Protein AF-A0A959GWF7-F1 (afdb_monomer)

Mean predicted aligned error: 13.21 Å

Nearest PDB structures (foldseek):
  3i9y-assembly1_A  TM=2.028E-01  e=6.752E-01  Vibrio parahaemolyticus
  1i4d-assembly1_A  TM=3.245E-01  e=3.703E+00  Homo sapiens
  7sqc-assembly1_1H  TM=2.967E-01  e=8.272E+00  Chlamydomonas reinhardtii
  9c3i-assembly1_S  TM=2.804E-01  e=9.532E+00  Homo sapiens

pLDDT: mean 83.46, std 11.11, range [48.5, 96.5]

Foldseek 3Di:
DVVLVVVQVVVCVVVVDHDDPLRSLVVVLVVLVPDDDDDPVCVVPVVVVSVVVSVVSVVVSVVVVVVVVCCPPPCNPPDPDQDPVNLVVVLVVLVVVLVVLLVVLLVLLVVLLVVLVVVLVVLVVVCVVVVCVPPPVLLVVLSVLLNVLSVVLNVLSVVLNDDDQQPPDPDPDPLVRLLLQVVRPNRVVPDDPVSSVVSVVVLVVDPVSVSSNSVVNSVVSVVNSVSSVVSNVVSVVSNVVSVVVSVVSNVVSVVD

Sequence (256 aa):
DDRAALLQLEQELALGQRYARPEWGRLLLEELLRVKLYTHYAQAQLQPLLAQAIHQTRRALEKRLEKEDDRTGPYAQLEEKVPMRGVHTFFRTNYRNHINLSSIADNKANIMISVNAILISVLITLMSYRNIGENTPEILLPVVIFLVTGLASLIFAVLSARPKVTMLNAKGTPVVEARKNIVFFGNFVNLPLDEYEEAMDELFSDSQLLYGNMVRDLYYLGKVLEKKYRNLSVSYNIFMVGFIATVSTFLVTLFT

Structure (mmCIF, N/CA/C/O backbone):
data_AF-A0A959GWF7-F1
#
_entry.id   AF-A0A959GWF7-F1
#
loop_
_atom_site.group_PDB
_atom_site.id
_atom_site.type_symbol
_atom_site.label_atom_id
_atom_site.label_alt_id
_atom_site.label_comp_id
_atom_site.label_asym_id
_atom_site.label_entity_id
_atom_site.label_seq_id
_atom_site.pdbx_PDB_ins_code
_atom_site.Cartn_x
_atom_site.Cartn_y
_atom_site.Cartn_z
_atom_site.occupancy
_atom_site.B_iso_or_equiv
_atom_site.auth_seq_id
_atom_site.auth_comp_id
_atom_site.auth_asym_id
_atom_site.auth_atom_id
_atom_site.pdbx_PDB_model_num
ATOM 1 N N . ASP A 1 1 ? -29.610 -20.899 44.632 1.00 52.84 1 ASP A N 1
ATOM 2 C CA . ASP A 1 1 ? -28.147 -20.889 44.442 1.00 52.84 1 ASP A CA 1
ATOM 3 C C . ASP A 1 1 ? -27.373 -21.365 45.662 1.00 52.84 1 ASP A C 1
ATOM 5 O O . ASP A 1 1 ? -26.577 -22.284 45.509 1.00 52.84 1 ASP A O 1
ATOM 9 N N . ASP A 1 2 ? -27.675 -20.886 46.871 1.00 59.88 2 ASP A N 1
ATOM 10 C CA . ASP A 1 2 ? -26.905 -21.255 48.076 1.00 59.88 2 ASP A CA 1
ATOM 11 C C . ASP A 1 2 ? -26.891 -22.756 48.409 1.00 59.88 2 ASP A C 1
ATOM 13 O O . ASP A 1 2 ? -25.859 -23.296 48.791 1.00 59.88 2 ASP A O 1
ATOM 17 N N . ARG A 1 3 ? -28.000 -23.479 48.198 1.00 70.25 3 ARG A N 1
ATOM 18 C CA . ARG A 1 3 ? -28.077 -24.918 48.530 1.00 70.25 3 ARG A CA 1
ATOM 19 C C . ARG A 1 3 ? -27.150 -25.801 47.688 1.00 70.25 3 ARG A C 1
ATOM 21 O O . ARG A 1 3 ? -26.630 -26.781 48.202 1.00 70.25 3 ARG A O 1
ATOM 28 N N . ALA A 1 4 ? -26.921 -25.454 46.422 1.00 69.44 4 ALA A N 1
ATOM 29 C CA . ALA A 1 4 ? -26.021 -26.215 45.552 1.00 69.44 4 ALA A CA 1
ATOM 30 C C . ALA A 1 4 ? -24.544 -25.964 45.897 1.00 69.44 4 ALA A C 1
ATOM 32 O O . ALA A 1 4 ? -23.723 -26.869 45.777 1.00 69.44 4 ALA A O 1
ATOM 33 N N . ALA A 1 5 ? -24.217 -24.749 46.353 1.00 74.12 5 ALA A N 1
ATOM 34 C CA . ALA A 1 5 ? -22.885 -24.408 46.846 1.00 74.12 5 ALA A CA 1
ATOM 35 C C . ALA A 1 5 ? -22.591 -25.072 48.202 1.00 74.12 5 ALA A C 1
ATOM 37 O O . ALA A 1 5 ? -21.478 -25.531 48.434 1.00 74.12 5 ALA A O 1
ATOM 38 N N . LEU A 1 6 ? -23.600 -25.176 49.073 1.00 81.88 6 LEU A N 1
ATOM 39 C CA . LEU A 1 6 ? -23.493 -25.912 50.334 1.00 81.88 6 LEU A CA 1
ATOM 40 C C . LEU A 1 6 ? -23.294 -27.417 50.103 1.00 81.88 6 LEU A C 1
ATOM 42 O O . LEU A 1 6 ? -22.433 -28.005 50.746 1.00 81.88 6 LEU A O 1
ATOM 46 N N . LEU A 1 7 ? -24.017 -28.015 49.147 1.00 80.38 7 LEU A N 1
ATOM 47 C CA . LEU A 1 7 ? -23.841 -29.427 48.778 1.00 80.38 7 LEU A CA 1
ATOM 48 C C . LEU A 1 7 ? -22.429 -29.708 48.237 1.00 80.38 7 LEU A C 1
ATOM 50 O O . LEU A 1 7 ? -21.850 -30.752 48.524 1.00 80.38 7 LEU A O 1
ATOM 54 N N . GLN A 1 8 ? -21.864 -28.761 47.481 1.00 80.94 8 GLN A N 1
ATOM 55 C CA . GLN A 1 8 ? -20.475 -28.836 47.029 1.00 80.94 8 GLN A CA 1
ATOM 56 C C . GLN A 1 8 ? -19.513 -28.848 48.216 1.00 80.94 8 GLN A C 1
ATOM 58 O O . GLN A 1 8 ? -18.671 -29.733 48.312 1.00 80.94 8 GLN A O 1
ATOM 63 N N . LEU A 1 9 ? -19.668 -27.894 49.136 1.00 81.88 9 LEU A N 1
ATOM 64 C CA . LEU A 1 9 ? -18.819 -27.784 50.319 1.00 81.88 9 LEU A CA 1
ATOM 65 C C . LEU A 1 9 ? -18.881 -29.056 51.180 1.00 81.88 9 LEU A C 1
ATOM 67 O O . LEU A 1 9 ? -17.856 -29.534 51.653 1.00 81.88 9 LEU A O 1
ATOM 71 N N . GLU A 1 10 ? -20.078 -29.612 51.363 1.00 83.81 10 GLU A N 1
ATOM 72 C CA . GLU A 1 10 ? -20.295 -30.847 52.116 1.00 83.81 10 GLU A CA 1
ATOM 73 C C . GLU A 1 10 ? -19.572 -32.039 51.477 1.00 83.81 10 GLU A C 1
ATOM 75 O O . GLU A 1 10 ? -18.852 -32.758 52.171 1.00 83.81 10 GLU A O 1
ATOM 80 N N . GLN A 1 11 ? -19.694 -32.227 50.157 1.00 81.50 11 GLN A N 1
ATOM 81 C CA . GLN A 1 11 ? -18.988 -33.308 49.463 1.00 81.50 11 GLN A CA 1
ATOM 82 C C . GLN A 1 11 ? -17.468 -33.109 49.443 1.00 81.50 11 GLN A C 1
ATOM 84 O O . GLN A 1 11 ? -16.733 -34.079 49.626 1.00 81.50 11 GLN A O 1
ATOM 89 N N . GLU A 1 12 ? -16.986 -31.875 49.278 1.00 85.00 12 GLU A N 1
ATOM 90 C CA . GLU A 1 12 ? -15.552 -31.562 49.343 1.00 85.00 12 GLU A CA 1
ATOM 91 C C . GLU A 1 12 ? -14.968 -31.870 50.732 1.00 85.00 12 GLU A C 1
ATOM 93 O O . GLU A 1 12 ? -13.864 -32.408 50.838 1.00 85.00 12 GLU A O 1
ATOM 98 N N . LEU A 1 13 ? -15.723 -31.589 51.802 1.00 84.19 13 LEU A N 1
ATOM 99 C CA . LEU A 1 13 ? -15.348 -31.926 53.178 1.00 84.19 13 LEU A CA 1
ATOM 100 C C . LEU A 1 13 ? -15.397 -33.438 53.445 1.00 84.19 13 LEU A C 1
ATOM 102 O O . LEU A 1 13 ? -14.525 -33.956 54.138 1.00 84.19 13 LEU A O 1
ATOM 106 N N . ALA A 1 14 ? -16.390 -34.144 52.897 1.00 83.38 14 ALA A N 1
ATOM 107 C CA . ALA A 1 14 ? -16.573 -35.579 53.111 1.00 83.38 14 ALA A CA 1
ATOM 108 C C . ALA A 1 14 ? -15.549 -36.443 52.355 1.00 83.38 14 ALA A C 1
ATOM 110 O O . ALA A 1 14 ? -15.086 -37.453 52.882 1.00 83.38 14 ALA A O 1
ATOM 111 N N . LEU A 1 15 ? -15.197 -36.061 51.123 1.00 81.38 15 LEU A N 1
ATOM 112 C CA . LEU A 1 15 ? -14.315 -36.833 50.238 1.00 81.38 15 LEU A CA 1
ATOM 113 C C . LEU A 1 15 ? -12.863 -36.334 50.245 1.00 81.38 15 LEU A C 1
ATOM 115 O O . LEU A 1 15 ? -11.988 -36.996 49.688 1.00 81.38 15 LEU A O 1
ATOM 119 N N . GLY A 1 16 ? -12.590 -35.173 50.850 1.00 77.50 16 GLY A N 1
ATOM 120 C CA . GLY A 1 16 ? -11.253 -34.574 50.905 1.00 77.50 16 GLY A CA 1
ATOM 121 C C . GLY A 1 16 ? -10.696 -34.152 49.539 1.00 77.50 16 GLY A C 1
ATOM 122 O O . GLY A 1 16 ? -9.496 -33.909 49.415 1.00 77.50 16 GLY A O 1
ATOM 123 N N . GLN A 1 17 ? -11.540 -34.075 48.507 1.00 78.44 17 GLN A N 1
ATOM 124 C CA . GLN A 1 17 ? -11.177 -33.689 47.144 1.00 78.44 17 GLN A CA 1
ATOM 125 C C . GLN A 1 17 ? -11.856 -32.370 46.779 1.00 78.44 17 GLN A C 1
ATOM 127 O O . GLN A 1 17 ? -13.013 -32.152 47.123 1.00 78.44 17 GLN A O 1
ATOM 132 N N . ARG A 1 18 ? -11.141 -31.488 46.070 1.00 75.56 18 ARG A N 1
ATOM 133 C CA . ARG A 1 18 ? -11.710 -30.252 45.515 1.00 75.56 18 ARG A CA 1
ATOM 134 C C . ARG A 1 18 ? -12.078 -30.470 44.057 1.00 75.56 18 ARG A C 1
ATOM 136 O O . ARG A 1 18 ? -11.226 -30.898 43.283 1.00 75.56 18 ARG A O 1
ATOM 143 N N . TYR A 1 19 ? -13.303 -30.116 43.686 1.00 75.75 19 TYR A N 1
ATOM 144 C CA . TYR A 1 19 ? -13.767 -30.204 42.303 1.00 75.75 19 TYR A CA 1
ATOM 145 C C . TYR A 1 19 ? -13.626 -28.854 41.605 1.00 75.75 19 TYR A C 1
ATOM 147 O O . TYR A 1 19 ? -13.986 -27.809 42.159 1.00 75.75 19 TYR A O 1
ATOM 155 N N . ALA A 1 20 ? -13.148 -28.849 40.358 1.00 76.31 20 ALA A N 1
ATOM 156 C CA . ALA A 1 20 ? -13.254 -27.645 39.549 1.00 76.31 20 ALA A CA 1
ATOM 157 C C . AL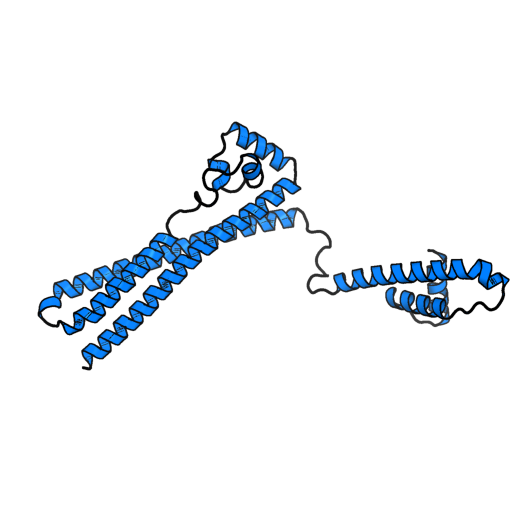A A 1 20 ? -14.741 -27.333 39.294 1.00 76.31 20 ALA A C 1
ATOM 159 O O . ALA A 1 20 ? -15.578 -28.226 39.148 1.00 76.31 20 ALA A O 1
ATOM 160 N N . ARG A 1 21 ? -15.104 -26.048 39.205 1.00 72.75 21 ARG A N 1
ATOM 161 C CA . ARG A 1 21 ? -16.504 -25.630 38.985 1.00 72.75 21 ARG A CA 1
ATOM 162 C C . ARG A 1 21 ? -17.220 -26.304 37.791 1.00 72.75 21 ARG A C 1
ATOM 164 O O . ARG A 1 21 ? -18.416 -26.570 37.940 1.00 72.75 21 ARG A O 1
ATOM 171 N N . PRO A 1 22 ? -16.588 -26.554 36.624 1.00 77.62 22 PRO A N 1
ATOM 172 C CA . PRO A 1 22 ? -17.242 -27.275 35.526 1.00 77.62 22 PRO A CA 1
ATOM 173 C C . PRO A 1 22 ? -17.371 -28.783 35.796 1.00 77.62 22 PRO A C 1
ATOM 175 O O . PRO A 1 22 ? -18.383 -29.380 35.431 1.00 77.62 22 PRO A O 1
ATOM 178 N N . GLU A 1 23 ? -16.402 -29.389 36.482 1.00 83.06 23 GLU A N 1
ATOM 179 C CA . GLU A 1 23 ? -16.427 -30.806 36.873 1.00 83.06 23 GLU A CA 1
ATOM 180 C C . GLU A 1 23 ? -17.554 -31.083 37.870 1.00 83.06 23 GLU A C 1
ATOM 182 O O . GLU A 1 23 ? -18.343 -32.005 37.671 1.00 83.06 23 GLU A O 1
ATOM 187 N N . TRP A 1 24 ? -17.710 -30.210 38.871 1.00 83.62 24 TRP A N 1
ATOM 188 C CA . TRP A 1 24 ? -18.823 -30.260 39.817 1.00 83.62 24 TRP A CA 1
ATOM 189 C C . TRP A 1 24 ? -20.185 -30.180 39.118 1.00 83.62 24 TRP A C 1
ATOM 191 O O . TRP A 1 24 ? -21.106 -30.932 39.428 1.00 83.62 24 TRP A O 1
ATOM 201 N N . GLY A 1 25 ? -20.311 -29.288 38.128 1.00 83.06 25 GLY A N 1
ATOM 202 C CA . GLY A 1 25 ? -21.536 -29.149 37.341 1.00 83.06 25 GLY A CA 1
ATOM 203 C C . GLY A 1 25 ? -21.891 -30.410 36.547 1.00 83.06 25 GLY A C 1
ATOM 204 O O . GLY A 1 25 ? -23.072 -30.740 36.439 1.00 83.06 25 GLY A O 1
ATOM 205 N N . ARG A 1 26 ? -20.888 -31.129 36.020 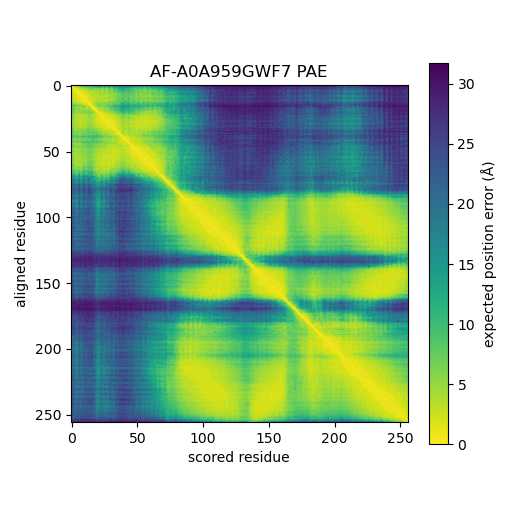1.00 85.62 26 ARG A N 1
ATOM 206 C CA . ARG A 1 26 ? -21.081 -32.418 35.333 1.00 85.62 26 ARG A CA 1
ATOM 207 C C . ARG A 1 26 ? -21.535 -33.504 36.303 1.00 85.62 26 ARG A C 1
ATOM 209 O O . ARG A 1 26 ? -22.514 -34.184 36.014 1.00 85.62 26 ARG A O 1
ATOM 216 N N . LEU A 1 27 ? -20.871 -33.612 37.452 1.00 86.25 27 LEU A N 1
ATOM 217 C CA . LEU A 1 27 ? -21.183 -34.607 38.478 1.00 86.25 27 LEU A CA 1
ATOM 218 C C . LEU A 1 27 ? -22.591 -34.399 39.050 1.00 86.25 27 LEU A C 1
ATOM 220 O O . LEU A 1 27 ? -23.378 -35.337 39.122 1.00 86.25 27 LEU A O 1
ATOM 224 N N . LEU A 1 28 ? -22.957 -33.152 39.356 1.00 86.38 28 LEU A N 1
ATOM 225 C CA . LEU A 1 28 ? -24.302 -32.810 39.820 1.00 86.38 28 LEU A CA 1
ATOM 226 C C . LEU A 1 28 ? -25.375 -33.160 38.780 1.00 86.38 28 LEU A C 1
ATOM 228 O O . LEU A 1 28 ? -26.435 -33.673 39.132 1.00 86.38 28 LEU A O 1
ATOM 232 N N . LEU A 1 29 ? -25.121 -32.874 37.500 1.00 87.62 29 LEU A N 1
ATOM 233 C CA . LEU A 1 29 ? -26.052 -33.220 36.428 1.00 87.62 29 LEU A CA 1
ATOM 234 C C . LEU A 1 29 ? -26.216 -34.740 36.302 1.00 87.62 29 LEU A C 1
ATOM 236 O O . LEU A 1 29 ? -27.337 -35.213 36.137 1.00 87.62 29 LEU A O 1
ATOM 240 N N . GLU A 1 30 ? -25.122 -35.494 36.401 1.00 89.25 30 GLU A N 1
ATOM 241 C CA . GLU A 1 30 ? -25.148 -36.955 36.366 1.00 89.25 30 GLU A CA 1
ATOM 242 C C . GLU A 1 30 ? -25.953 -37.537 37.536 1.00 89.25 30 GLU A C 1
ATOM 244 O O . GLU A 1 30 ? -26.816 -38.390 37.325 1.00 89.25 30 GLU A O 1
ATOM 249 N N . GLU A 1 31 ? -25.747 -37.026 38.749 1.00 88.00 31 GLU A N 1
ATOM 250 C CA . GLU A 1 31 ? -26.509 -37.432 39.932 1.00 88.00 31 GLU A CA 1
ATOM 251 C C . GLU A 1 31 ? -28.006 -37.128 39.782 1.00 88.00 31 GLU A C 1
ATOM 253 O O . GLU A 1 31 ? -28.843 -37.998 40.026 1.00 88.00 31 GLU A O 1
ATOM 258 N N . LEU A 1 32 ? -28.372 -35.942 39.279 1.00 87.25 32 LEU A N 1
ATOM 259 C CA . LEU A 1 32 ? -29.774 -35.595 39.016 1.00 87.25 32 LEU A CA 1
ATOM 260 C C . LEU A 1 32 ? -30.422 -36.510 37.963 1.00 87.25 32 LEU A C 1
ATOM 262 O O . LEU A 1 32 ? -31.601 -36.839 38.086 1.00 87.25 32 LEU A O 1
ATOM 266 N N . LEU A 1 33 ? -29.668 -36.941 36.947 1.00 87.25 33 LEU A N 1
ATOM 267 C CA . LEU A 1 33 ? -30.149 -37.866 35.913 1.00 87.25 33 LEU A CA 1
ATOM 268 C C . LEU A 1 33 ? -30.335 -39.301 36.433 1.00 87.25 33 LEU A C 1
ATOM 270 O O . LEU A 1 33 ? -31.125 -40.057 35.865 1.00 87.25 33 LEU A O 1
ATOM 274 N N . ARG A 1 34 ? -29.636 -39.688 37.507 1.00 88.62 34 ARG A N 1
ATOM 275 C CA . ARG A 1 34 ? -29.742 -41.022 38.125 1.00 88.62 34 ARG A CA 1
ATOM 276 C C . ARG A 1 34 ? -30.966 -41.178 39.033 1.00 88.62 34 ARG A C 1
ATOM 278 O O . ARG A 1 34 ? -31.374 -42.311 39.298 1.00 88.62 34 ARG A O 1
ATOM 285 N N . VAL A 1 35 ? -31.572 -40.082 39.500 1.00 87.44 35 VAL A N 1
ATOM 286 C CA . VAL A 1 35 ? -32.720 -40.120 40.421 1.00 87.44 35 VAL A CA 1
ATOM 287 C C . VAL A 1 35 ? -33.948 -40.743 39.746 1.00 87.44 35 VAL A C 1
ATOM 289 O O . VAL A 1 35 ? -34.501 -40.201 38.792 1.00 87.44 35 VAL A O 1
ATOM 292 N N . LYS A 1 36 ? -34.426 -41.871 40.288 1.00 84.69 36 LYS A N 1
ATOM 293 C CA . LYS A 1 36 ? -35.672 -42.536 39.869 1.00 84.69 36 LYS A CA 1
ATOM 294 C C . LYS A 1 36 ? -36.749 -42.374 40.940 1.00 84.69 36 LYS A C 1
ATOM 296 O O . LYS A 1 36 ? -36.543 -42.747 42.093 1.00 84.69 36 LYS A O 1
ATOM 301 N N . LEU A 1 37 ? -37.908 -41.840 40.555 1.00 86.06 37 LEU A N 1
ATOM 302 C CA . LEU A 1 37 ? -39.058 -41.642 41.442 1.00 86.06 37 LEU A CA 1
ATOM 303 C C . LEU A 1 37 ? -40.072 -42.778 41.242 1.00 86.06 37 LEU A C 1
ATOM 305 O O . LEU A 1 37 ? -40.623 -42.941 40.153 1.00 86.06 37 LEU A O 1
ATOM 309 N N . TYR A 1 38 ? -40.320 -43.564 42.291 1.00 83.38 38 TYR A N 1
ATOM 310 C CA . TYR A 1 38 ? -41.129 -44.789 42.201 1.00 83.38 38 TYR A CA 1
ATOM 311 C C . TYR A 1 38 ? -42.571 -44.638 42.703 1.00 83.38 38 TYR A C 1
ATOM 313 O O . TYR A 1 38 ? -43.434 -45.423 42.322 1.00 83.38 38 TYR A O 1
ATOM 321 N N . THR A 1 39 ? -42.860 -43.652 43.555 1.00 91.00 39 THR A N 1
ATOM 322 C CA . THR A 1 39 ? -44.200 -43.467 44.133 1.00 91.00 39 THR A CA 1
ATOM 323 C C . THR A 1 39 ? -45.055 -42.529 43.284 1.00 91.00 39 THR A C 1
ATOM 325 O O . THR A 1 39 ? -44.560 -41.533 42.758 1.00 91.00 39 THR A O 1
ATOM 328 N N . HIS A 1 40 ? -46.365 -42.796 43.206 1.00 82.88 40 HIS A N 1
ATOM 329 C CA . HIS A 1 40 ? -47.302 -41.978 42.422 1.00 82.88 40 HIS A CA 1
ATOM 330 C C . HIS A 1 40 ? -47.325 -40.508 42.886 1.00 82.88 40 HIS A C 1
ATOM 332 O O . HIS A 1 40 ? -47.402 -39.592 42.069 1.00 82.88 40 HIS A O 1
ATOM 338 N N . TYR A 1 41 ? -47.210 -40.263 44.196 1.00 87.62 41 TYR A N 1
ATOM 339 C CA . TYR A 1 41 ? -47.098 -38.907 44.743 1.00 87.62 41 TYR A CA 1
ATOM 340 C C . TYR A 1 41 ? -45.822 -38.198 44.260 1.00 87.62 41 TYR A C 1
ATOM 342 O O . TYR A 1 41 ? -45.877 -37.049 43.821 1.00 87.62 41 TYR A O 1
ATOM 350 N N . ALA A 1 42 ? -44.676 -38.890 44.280 1.00 82.88 42 ALA A N 1
ATOM 351 C CA . ALA A 1 42 ? -43.411 -38.315 43.832 1.00 82.88 42 ALA A CA 1
ATOM 352 C C . ALA A 1 42 ? -43.388 -38.064 42.319 1.00 82.88 42 ALA A C 1
ATOM 354 O O . ALA A 1 42 ? -42.885 -37.034 41.878 1.00 82.88 42 ALA A O 1
ATOM 355 N N . GLN A 1 43 ? -43.986 -38.952 41.528 1.00 85.31 43 GLN A N 1
ATOM 356 C CA . GLN A 1 43 ? -44.110 -38.764 40.082 1.00 85.31 43 GLN A CA 1
ATOM 357 C C . GLN A 1 43 ? -44.992 -37.557 39.732 1.00 85.31 43 GLN A C 1
ATOM 359 O O . GLN A 1 43 ? -44.653 -36.782 38.845 1.00 85.31 43 GLN A O 1
ATOM 364 N N . ALA A 1 44 ? -46.087 -37.335 40.466 1.00 85.06 44 ALA A N 1
ATOM 365 C CA . ALA A 1 44 ? -46.982 -36.209 40.204 1.00 85.06 44 ALA A CA 1
ATOM 366 C C . ALA A 1 44 ? -46.392 -34.846 40.624 1.00 85.06 44 ALA A C 1
ATOM 368 O O . ALA A 1 44 ? -46.579 -33.856 39.921 1.00 85.06 44 ALA A O 1
ATOM 369 N N . GLN A 1 45 ? -45.693 -34.781 41.764 1.00 87.06 45 GLN A N 1
ATOM 370 C CA . GLN A 1 45 ? -45.264 -33.510 42.375 1.00 87.06 45 GLN A CA 1
ATOM 371 C C . GLN A 1 45 ? -43.764 -33.211 42.212 1.00 87.06 45 GLN A C 1
ATOM 373 O O . GLN A 1 45 ? -43.386 -32.073 41.944 1.00 87.06 45 GLN A O 1
ATOM 378 N N . LEU A 1 46 ? -42.888 -34.212 42.362 1.00 85.19 46 LEU A N 1
ATOM 379 C CA . LEU A 1 46 ? -41.428 -34.024 42.374 1.00 85.19 46 LEU A CA 1
ATOM 380 C C . LEU A 1 46 ? -40.784 -34.175 40.990 1.00 85.19 46 LEU A C 1
ATOM 382 O O . LEU A 1 46 ? -39.759 -33.553 40.722 1.00 85.19 46 LEU A O 1
ATOM 386 N N . GLN A 1 47 ? -41.388 -34.946 40.087 1.00 85.88 47 GLN A N 1
ATOM 387 C CA . GLN A 1 47 ? -40.891 -35.125 38.722 1.00 85.88 47 GLN A CA 1
ATOM 388 C C . GLN A 1 47 ? -40.803 -33.827 37.892 1.00 85.88 47 GLN A C 1
ATOM 390 O O . GLN A 1 47 ? -39.765 -33.624 37.255 1.00 85.88 47 GLN A O 1
ATOM 395 N N . PRO A 1 48 ? -41.796 -32.909 37.905 1.00 88.12 48 PRO A N 1
ATOM 396 C CA . PRO A 1 48 ? -41.659 -31.635 37.195 1.00 88.12 48 PRO A CA 1
ATOM 397 C C . PRO A 1 48 ? -40.562 -30.743 37.796 1.00 88.12 48 PRO A C 1
ATOM 399 O O . PRO A 1 48 ? -39.843 -30.073 37.055 1.00 88.12 48 PRO A O 1
ATOM 402 N N . LEU A 1 49 ? -40.381 -30.773 39.121 1.00 87.19 49 LEU A N 1
ATOM 403 C CA . LEU A 1 49 ? -39.321 -30.025 39.806 1.00 87.19 49 LEU A CA 1
ATOM 404 C C . LEU A 1 49 ? -37.928 -30.567 39.456 1.00 87.19 49 LEU A C 1
ATOM 406 O O . LEU A 1 49 ? -37.017 -29.788 39.175 1.00 87.19 49 LEU A O 1
ATOM 410 N N . LEU A 1 50 ? -37.772 -31.895 39.400 1.00 87.31 50 LEU A N 1
ATOM 411 C CA . LEU A 1 50 ? -36.533 -32.548 38.974 1.00 87.31 50 LEU A CA 1
ATOM 412 C C . LEU A 1 50 ? -36.187 -32.195 37.520 1.00 87.31 50 LEU A C 1
ATOM 414 O O . LEU A 1 50 ? -35.048 -31.836 37.229 1.00 87.31 50 LEU A O 1
ATOM 418 N N . ALA A 1 51 ? -37.170 -32.226 36.616 1.00 86.38 51 ALA A N 1
ATOM 419 C CA . ALA A 1 51 ? -36.969 -31.857 35.216 1.00 86.38 51 ALA A CA 1
ATOM 420 C C . ALA A 1 51 ? -36.519 -30.392 35.055 1.00 86.38 51 ALA A C 1
ATOM 422 O O . ALA A 1 51 ? -35.599 -30.104 34.284 1.00 86.38 51 ALA A O 1
ATOM 423 N N . GLN A 1 52 ? -37.114 -29.466 35.816 1.00 88.56 52 GLN A N 1
ATOM 424 C CA . GLN A 1 52 ? -36.692 -28.063 35.833 1.00 88.56 52 GLN A CA 1
ATOM 425 C C . GLN A 1 52 ? -35.264 -27.899 36.362 1.00 88.56 52 GLN A C 1
ATOM 427 O O . GLN A 1 52 ? -34.475 -27.169 35.759 1.00 88.56 52 GLN A O 1
ATOM 432 N N . ALA A 1 53 ? -34.911 -28.605 37.439 1.00 85.94 53 ALA A N 1
ATOM 433 C CA . ALA A 1 53 ? -33.565 -28.578 38.002 1.00 85.94 53 ALA A CA 1
ATOM 434 C C . ALA A 1 53 ? -32.519 -29.112 37.008 1.00 85.94 53 ALA A C 1
ATOM 436 O O . ALA A 1 53 ? -31.496 -28.465 36.794 1.00 85.94 53 ALA A O 1
ATOM 437 N N . ILE A 1 54 ? -32.794 -30.235 36.332 1.00 88.25 54 ILE A N 1
ATOM 438 C CA . ILE A 1 54 ? -31.920 -30.797 35.286 1.00 88.25 54 ILE A CA 1
ATOM 439 C C . ILE A 1 54 ? -31.710 -29.782 34.158 1.00 88.25 54 ILE A C 1
ATOM 441 O O . ILE A 1 54 ? -30.574 -29.522 33.757 1.00 88.25 54 ILE A O 1
ATOM 445 N N . HIS A 1 55 ? -32.789 -29.169 33.667 1.00 89.06 55 HIS A N 1
ATOM 446 C CA . HIS A 1 55 ? -32.715 -28.184 32.591 1.00 89.06 55 HIS A CA 1
ATOM 447 C C . HIS A 1 55 ? -31.896 -26.944 32.990 1.00 89.06 55 HIS A C 1
ATOM 449 O O . HIS A 1 55 ? -31.060 -26.470 32.218 1.00 89.06 55 HIS A O 1
ATOM 455 N N . GLN A 1 56 ? -32.098 -26.423 34.204 1.00 87.69 56 GLN A N 1
ATOM 456 C CA . GLN A 1 56 ? -31.344 -25.277 34.719 1.00 87.69 56 GLN A CA 1
ATOM 457 C C . GLN A 1 56 ? -29.854 -25.600 34.892 1.00 87.69 56 GLN A C 1
ATOM 459 O O . GLN A 1 56 ? -29.013 -24.828 34.428 1.00 87.69 56 GLN A O 1
ATOM 464 N N . THR A 1 57 ? -29.525 -26.750 35.488 1.00 85.69 57 THR A N 1
ATOM 465 C CA . THR A 1 57 ? -28.139 -27.196 35.700 1.00 85.69 57 THR A CA 1
ATOM 466 C C . THR A 1 57 ? -27.415 -27.410 34.375 1.00 85.69 57 THR A C 1
ATOM 468 O O . THR A 1 57 ? -26.301 -26.915 34.201 1.00 85.69 57 THR A O 1
ATOM 471 N N . ARG A 1 58 ? -28.066 -28.058 33.398 1.00 88.31 58 ARG A N 1
ATOM 472 C CA . ARG A 1 58 ? -27.512 -28.255 32.052 1.00 88.31 58 ARG A CA 1
ATOM 473 C C . ARG A 1 58 ? -27.226 -26.927 31.352 1.00 88.31 58 ARG A C 1
ATOM 475 O O . ARG A 1 58 ? -26.111 -26.713 30.888 1.00 88.31 58 ARG A O 1
ATOM 482 N N . ARG A 1 59 ? -28.195 -26.007 31.333 1.00 88.19 59 ARG A N 1
ATOM 483 C CA . ARG A 1 59 ? -28.032 -24.689 30.697 1.00 88.19 59 ARG A CA 1
ATOM 484 C C . ARG A 1 59 ? -26.937 -23.855 31.368 1.00 88.19 59 ARG A C 1
ATOM 486 O O . ARG A 1 59 ? -26.228 -23.106 30.701 1.00 88.19 59 ARG A O 1
ATOM 493 N N . ALA A 1 60 ? -26.809 -23.953 32.691 1.00 86.31 60 ALA A N 1
ATOM 494 C CA . ALA A 1 60 ? -25.749 -23.283 33.437 1.00 86.31 60 ALA A CA 1
ATOM 495 C C . ALA A 1 60 ? -24.366 -23.882 33.139 1.00 86.31 60 ALA A C 1
ATOM 497 O O . ALA A 1 60 ? -23.392 -23.134 33.083 1.00 86.31 60 ALA A O 1
ATOM 498 N N . LEU A 1 61 ? -24.281 -25.199 32.935 1.00 86.69 61 LEU A N 1
ATOM 499 C CA . LEU A 1 61 ? -23.052 -25.890 32.555 1.00 86.69 61 LEU A CA 1
ATOM 500 C C . LEU A 1 61 ? -22.620 -25.538 31.124 1.00 86.69 61 LEU A C 1
ATOM 502 O O . LEU A 1 61 ? -21.470 -25.156 30.935 1.00 86.69 61 LEU A O 1
ATOM 506 N N . GLU A 1 62 ? -23.532 -25.577 30.148 1.00 85.69 62 GLU A N 1
ATOM 507 C CA . GLU A 1 62 ? -23.258 -25.203 28.747 1.00 85.69 62 GLU A CA 1
ATOM 508 C C . GLU A 1 62 ? -22.709 -23.768 28.649 1.00 85.69 62 GLU A C 1
ATOM 510 O O . GLU A 1 62 ? -21.614 -23.562 28.135 1.00 85.69 62 GLU A O 1
ATOM 515 N N . LYS A 1 63 ? -23.374 -22.791 29.285 1.00 85.12 63 LYS A N 1
ATOM 516 C CA . LYS A 1 63 ? -22.894 -21.394 29.335 1.00 85.12 63 LYS A CA 1
ATOM 517 C C . LYS A 1 63 ? -21.520 -21.221 29.988 1.00 85.12 63 LYS A C 1
ATOM 519 O O . LYS A 1 63 ? -20.849 -20.219 29.753 1.00 85.12 63 LYS A O 1
ATOM 524 N N . ARG A 1 64 ? -21.143 -22.111 30.910 1.00 81.88 64 ARG A N 1
ATOM 525 C CA . ARG A 1 64 ? -19.836 -22.058 31.584 1.00 81.88 64 ARG A CA 1
ATOM 526 C C . ARG A 1 64 ? -18.746 -22.648 30.703 1.00 81.88 64 ARG A C 1
ATOM 528 O O . ARG A 1 64 ? -17.680 -22.054 30.646 1.00 81.88 64 ARG A O 1
ATOM 535 N N . LEU A 1 65 ? -19.041 -23.748 30.013 1.00 80.44 65 LEU A N 1
ATOM 536 C CA . LEU A 1 65 ? -18.131 -24.374 29.057 1.00 80.44 65 LEU A CA 1
ATOM 537 C C . LEU A 1 65 ? -17.847 -23.441 27.871 1.00 80.44 65 LEU A C 1
ATOM 539 O O . LEU A 1 65 ? -16.687 -23.260 27.534 1.00 80.44 65 LEU A O 1
ATOM 543 N N . GLU A 1 66 ? -18.864 -22.765 27.323 1.00 76.50 66 GLU A N 1
ATOM 544 C CA . GLU A 1 66 ? -18.678 -21.746 26.270 1.00 76.50 66 GLU A CA 1
ATOM 545 C C . GLU A 1 66 ? -17.731 -20.617 26.715 1.00 76.50 66 GLU A C 1
ATOM 547 O O . GLU A 1 66 ? -16.829 -20.223 25.983 1.00 76.50 66 GLU A O 1
ATOM 552 N N . LYS A 1 67 ? -17.885 -20.126 27.953 1.00 72.94 67 LYS A N 1
ATOM 553 C CA . LYS A 1 67 ? -17.006 -19.087 28.517 1.00 72.94 67 LYS A CA 1
ATOM 554 C 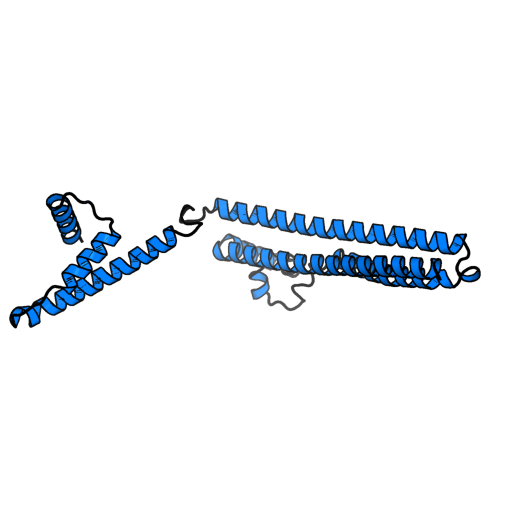C . LYS A 1 67 ? -15.584 -19.567 28.796 1.00 72.94 67 LYS A C 1
ATOM 556 O O . LYS A 1 67 ? -14.684 -18.739 28.893 1.00 72.94 67 LYS A O 1
ATOM 561 N N . GLU A 1 68 ? -15.398 -20.857 29.042 1.00 68.38 68 GLU A N 1
ATOM 562 C CA . GLU A 1 68 ? -14.086 -21.450 29.294 1.00 68.38 68 GLU A CA 1
ATOM 563 C C . GLU A 1 68 ? -13.341 -21.680 27.976 1.00 68.38 68 GLU A C 1
ATOM 565 O O . GLU A 1 68 ? -12.159 -21.364 27.891 1.00 68.38 68 GLU A O 1
ATOM 570 N N . ASP A 1 69 ? -14.052 -22.097 26.926 1.00 66.06 69 ASP A N 1
ATOM 571 C CA . ASP A 1 69 ? -13.507 -22.265 25.576 1.00 66.06 69 ASP A CA 1
ATOM 572 C C . ASP A 1 69 ? -13.006 -20.924 25.002 1.00 66.06 69 ASP A C 1
ATOM 574 O O . ASP A 1 69 ? -11.841 -20.808 24.612 1.00 66.06 69 ASP A O 1
ATOM 578 N N . ASP A 1 70 ? -13.800 -19.850 25.130 1.00 63.09 70 ASP A N 1
ATOM 579 C CA . ASP A 1 70 ? -13.385 -18.473 24.792 1.00 63.09 70 ASP A CA 1
ATOM 580 C C . ASP A 1 70 ? -12.130 -18.016 25.568 1.00 63.09 70 ASP A C 1
ATOM 582 O O . ASP A 1 70 ? -11.331 -17.210 25.081 1.00 63.09 70 ASP A O 1
ATOM 586 N N . ARG A 1 71 ? -11.916 -18.557 26.776 1.00 62.44 71 ARG A N 1
ATOM 587 C CA . ARG A 1 71 ? -10.757 -18.275 27.641 1.00 62.44 71 ARG A CA 1
ATOM 588 C C . ARG A 1 71 ? -9.556 -19.195 27.404 1.00 62.44 71 ARG A C 1
ATOM 590 O O . ARG A 1 71 ? -8.547 -19.056 28.096 1.00 62.44 71 ARG A O 1
ATOM 597 N N . THR A 1 72 ? -9.621 -20.107 26.441 1.00 62.16 72 THR A N 1
ATOM 598 C CA . THR A 1 72 ? -8.483 -20.968 26.070 1.00 62.16 72 THR A CA 1
ATOM 599 C C . THR A 1 72 ? -7.908 -20.659 24.690 1.00 62.16 72 THR A C 1
ATOM 601 O O . THR A 1 72 ? -6.844 -21.171 24.341 1.00 62.16 72 THR A O 1
ATOM 604 N N . GLY A 1 73 ? -8.539 -19.764 23.923 1.00 65.88 73 GLY A N 1
ATOM 605 C CA . GLY A 1 73 ? -7.999 -19.289 22.651 1.00 65.88 73 GLY A CA 1
ATOM 606 C C . GLY A 1 73 ? -6.641 -18.573 22.793 1.00 65.88 73 GLY A C 1
ATOM 607 O O . GLY A 1 73 ? -6.314 -18.057 23.865 1.00 65.88 73 GLY A O 1
ATOM 608 N N . PRO A 1 74 ? -5.851 -18.448 21.705 1.00 66.06 74 PRO A N 1
ATOM 609 C CA . PRO A 1 74 ? -4.506 -17.842 21.713 1.00 66.06 74 PRO A CA 1
ATOM 610 C C . PRO A 1 74 ? -4.454 -16.372 22.177 1.00 66.06 74 PRO A C 1
ATOM 612 O O . PRO A 1 74 ? -3.373 -15.817 22.360 1.00 66.06 74 PRO A O 1
ATOM 615 N N . TYR A 1 75 ? -5.613 -15.747 22.394 1.00 65.81 75 TYR A N 1
ATOM 616 C CA . TYR A 1 75 ? -5.783 -14.359 22.820 1.00 65.81 75 TYR A CA 1
ATOM 617 C C . TYR A 1 75 ? -6.545 -14.214 24.146 1.00 65.81 75 TYR A C 1
ATOM 619 O O . TYR A 1 75 ? -6.866 -13.102 24.551 1.00 65.81 75 TYR A O 1
ATOM 627 N N . ALA A 1 76 ? -6.819 -15.315 24.846 1.00 63.03 76 ALA A N 1
ATOM 628 C CA . ALA A 1 76 ? -7.654 -15.335 26.044 1.00 63.03 76 ALA A CA 1
ATOM 629 C C . ALA A 1 76 ? -7.092 -14.586 27.265 1.00 63.03 76 ALA A C 1
ATOM 631 O O . ALA A 1 76 ? -7.823 -14.294 28.208 1.00 63.03 76 ALA A O 1
ATOM 632 N N . GLN A 1 77 ? -5.790 -14.289 27.259 1.00 62.66 77 GLN A N 1
ATOM 633 C CA . GLN A 1 77 ? -5.130 -13.495 28.300 1.00 62.66 77 GLN A CA 1
ATOM 634 C C . GLN A 1 77 ? -5.190 -11.983 28.026 1.00 62.66 77 GLN A C 1
ATOM 636 O O . GLN A 1 77 ? -4.686 -11.200 28.830 1.00 62.66 77 GLN A O 1
ATOM 641 N N . LEU A 1 78 ? -5.763 -11.554 26.895 1.00 65.12 78 LEU A N 1
ATOM 642 C CA . LEU A 1 78 ? -5.980 -10.136 26.615 1.00 65.12 78 LEU A CA 1
ATOM 643 C C . LEU A 1 78 ? -7.148 -9.599 27.453 1.00 65.12 78 LEU A C 1
ATOM 645 O O . LEU A 1 78 ? -8.079 -10.328 27.788 1.00 65.12 78 LEU A O 1
ATOM 649 N N . GLU A 1 79 ? -7.096 -8.310 27.793 1.00 61.47 79 GLU A N 1
ATOM 650 C CA . GLU A 1 79 ? -8.177 -7.633 28.514 1.00 61.47 79 GLU A CA 1
ATOM 651 C C . GLU A 1 79 ? -9.528 -7.836 27.803 1.00 61.47 79 GLU A C 1
ATOM 653 O O . GLU A 1 79 ? -9.660 -7.578 26.608 1.00 61.47 79 GLU A O 1
ATOM 658 N N . GLU A 1 80 ? -10.552 -8.248 28.560 1.00 61.44 80 GLU A N 1
ATOM 659 C CA . GLU A 1 80 ? -11.906 -8.558 28.058 1.00 61.44 80 GLU A CA 1
ATOM 660 C C . GLU A 1 80 ? -12.588 -7.344 27.388 1.00 61.44 80 GLU A C 1
ATOM 662 O O . GLU A 1 80 ? -13.528 -7.493 26.607 1.00 61.44 80 GLU A O 1
ATOM 667 N N . LYS A 1 81 ? -12.104 -6.122 27.658 1.00 67.94 81 LYS A N 1
ATOM 668 C CA . LYS A 1 81 ? -12.522 -4.890 26.979 1.00 67.94 81 LYS A CA 1
ATOM 669 C C . LYS A 1 81 ? -11.313 -4.142 26.441 1.00 67.94 81 LYS A C 1
ATOM 671 O O . LYS A 1 81 ? -10.446 -3.740 27.209 1.00 67.94 81 LYS A O 1
ATOM 676 N N . VAL A 1 82 ? -11.316 -3.870 25.137 1.00 72.19 82 VAL A N 1
ATOM 677 C CA . VAL A 1 82 ? -10.287 -3.048 24.490 1.00 72.19 82 VAL A CA 1
ATOM 678 C C . VAL A 1 82 ? -10.327 -1.626 25.075 1.00 72.19 82 VAL A C 1
ATOM 680 O O . VAL A 1 82 ? -11.364 -0.961 24.979 1.00 72.19 82 VAL A O 1
ATOM 683 N N . PRO A 1 83 ? -9.226 -1.114 25.656 1.00 80.75 83 PRO A N 1
ATOM 684 C CA . PRO A 1 83 ? -9.185 0.248 26.173 1.00 80.75 83 PRO A CA 1
ATOM 685 C C . PRO A 1 83 ? -9.400 1.275 25.059 1.00 80.75 83 PRO A C 1
ATOM 687 O O . PRO A 1 83 ? -8.815 1.160 23.981 1.00 80.75 83 PRO A O 1
ATOM 690 N N . MET A 1 84 ? -10.134 2.357 25.342 1.00 80.94 84 MET A N 1
ATOM 691 C CA . MET A 1 84 ? -10.364 3.444 24.373 1.00 80.94 84 MET A CA 1
ATOM 692 C C . MET A 1 84 ? -9.042 4.016 23.821 1.00 80.94 84 MET A C 1
ATOM 694 O O . MET A 1 84 ? -8.885 4.246 22.624 1.00 80.94 84 MET A O 1
ATOM 698 N N . ARG A 1 85 ? -8.024 4.156 24.684 1.00 84.50 85 ARG A N 1
ATOM 699 C CA . ARG A 1 85 ? -6.661 4.565 24.289 1.00 84.50 85 ARG A CA 1
ATOM 700 C C . ARG A 1 85 ? -5.990 3.583 23.323 1.00 84.50 85 ARG A C 1
ATOM 702 O O . ARG A 1 85 ? -5.216 4.016 22.466 1.00 84.50 85 ARG A O 1
ATOM 709 N N . GLY A 1 86 ? -6.287 2.290 23.447 1.00 86.31 86 GLY A N 1
ATOM 710 C CA . GLY A 1 86 ? -5.833 1.254 22.523 1.00 86.31 86 GLY A CA 1
ATOM 711 C C . GLY A 1 86 ? -6.432 1.454 21.134 1.00 86.31 86 GLY A C 1
ATOM 712 O O . GLY A 1 86 ? -5.699 1.442 20.149 1.00 86.31 86 GLY A O 1
ATOM 713 N N . VAL A 1 87 ? -7.730 1.766 21.065 1.00 87.56 87 VAL A N 1
ATOM 714 C CA . VAL A 1 87 ? -8.431 2.066 19.807 1.00 87.56 87 VAL A CA 1
ATOM 715 C C . VAL A 1 87 ? -7.829 3.295 19.112 1.00 87.56 87 VAL A C 1
ATOM 717 O O . VAL A 1 87 ? -7.449 3.221 17.944 1.00 87.56 87 VAL A O 1
ATOM 720 N N . HIS A 1 88 ? -7.632 4.409 19.825 1.00 89.06 88 HIS A N 1
ATOM 721 C CA . HIS A 1 88 ? -6.997 5.601 19.241 1.00 89.06 88 HIS A CA 1
ATOM 722 C C . HIS A 1 88 ? -5.564 5.336 18.757 1.00 89.06 88 HIS A C 1
ATOM 724 O O . HIS A 1 88 ? -5.179 5.774 17.670 1.00 89.06 88 HIS A O 1
ATOM 730 N N . THR A 1 89 ? -4.771 4.600 19.544 1.00 92.44 89 THR A N 1
ATOM 731 C CA . THR A 1 89 ? -3.401 4.221 19.166 1.00 92.44 89 THR A CA 1
ATOM 732 C C . THR A 1 89 ? -3.394 3.322 17.931 1.00 92.44 89 THR A C 1
ATOM 734 O O . THR A 1 89 ? -2.569 3.528 17.037 1.00 92.44 89 THR A O 1
ATOM 737 N N . PHE A 1 90 ? -4.334 2.376 17.838 1.00 92.44 90 PHE A N 1
ATOM 738 C CA . PHE A 1 90 ? -4.503 1.501 16.681 1.00 92.44 90 PHE A CA 1
ATOM 739 C C . PHE A 1 90 ? -4.756 2.308 15.409 1.00 92.44 90 PHE A C 1
ATOM 741 O O . PHE A 1 90 ? -4.014 2.151 14.437 1.00 92.44 90 PHE A O 1
ATOM 748 N N . PHE A 1 91 ? -5.742 3.211 15.419 1.00 92.44 91 PHE A N 1
ATOM 749 C CA . PHE A 1 91 ? -6.039 4.038 14.251 1.00 92.44 91 PHE A CA 1
ATOM 750 C C . PHE A 1 91 ? -4.856 4.934 13.887 1.00 92.44 91 PHE A C 1
ATOM 752 O O . PHE A 1 91 ? -4.417 4.921 12.740 1.00 92.44 91 PHE A O 1
ATOM 759 N N . ARG A 1 92 ? -4.266 5.645 14.857 1.00 92.19 92 ARG A N 1
ATOM 760 C CA . ARG A 1 92 ? -3.092 6.504 14.622 1.00 92.19 92 ARG A CA 1
ATOM 761 C C . ARG A 1 92 ? -1.939 5.741 13.967 1.00 92.19 92 ARG A C 1
ATOM 763 O O . ARG A 1 92 ? -1.303 6.250 13.043 1.00 92.19 92 ARG A O 1
ATOM 770 N N . THR A 1 93 ? -1.666 4.533 14.451 1.00 95.00 93 THR A N 1
ATOM 771 C CA . THR A 1 93 ? -0.591 3.681 13.931 1.00 95.00 93 THR A CA 1
ATOM 772 C C . THR A 1 93 ? -0.912 3.188 12.527 1.00 95.00 93 THR A C 1
ATOM 774 O O . THR A 1 93 ? -0.062 3.285 11.644 1.00 95.00 93 THR A O 1
ATOM 777 N N . ASN A 1 94 ? -2.144 2.734 12.286 1.00 93.69 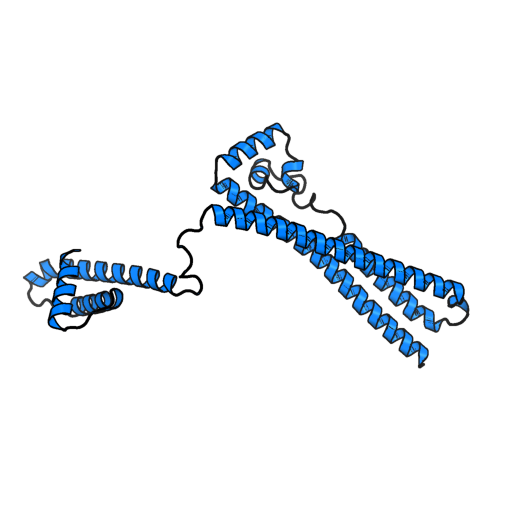94 ASN A N 1
ATOM 778 C CA . ASN A 1 94 ? -2.569 2.264 10.970 1.00 93.69 94 ASN A CA 1
ATOM 779 C C . ASN A 1 94 ? -2.551 3.377 9.925 1.00 93.69 94 ASN A C 1
ATOM 781 O O . ASN A 1 94 ? -1.993 3.179 8.850 1.00 93.69 94 ASN A O 1
ATOM 785 N N . TYR A 1 95 ? -3.064 4.566 10.241 1.00 92.00 95 TYR A N 1
ATOM 786 C CA . TYR A 1 95 ? -3.002 5.711 9.332 1.00 92.00 95 TYR A CA 1
ATOM 787 C C . TYR A 1 95 ? -1.569 6.055 8.937 1.00 92.00 95 TYR A C 1
ATOM 789 O O . TYR A 1 95 ? -1.260 6.185 7.752 1.00 92.00 95 TYR A O 1
ATOM 797 N N . ARG A 1 96 ? -0.664 6.127 9.921 1.00 93.56 96 ARG A N 1
ATOM 798 C CA . ARG A 1 96 ? 0.763 6.343 9.658 1.00 93.56 96 ARG A CA 1
ATOM 799 C C . ARG A 1 96 ? 1.346 5.226 8.790 1.00 93.56 96 ARG A C 1
ATOM 801 O O . ARG A 1 96 ? 2.099 5.514 7.866 1.00 93.56 96 ARG A O 1
ATOM 808 N N . ASN A 1 97 ? 0.978 3.974 9.049 1.00 94.12 97 ASN A N 1
ATOM 809 C CA . ASN A 1 97 ? 1.415 2.841 8.243 1.00 94.12 97 ASN A CA 1
ATOM 810 C C . ASN A 1 97 ? 0.921 2.940 6.789 1.00 94.12 97 ASN A C 1
ATOM 812 O O . ASN A 1 97 ? 1.715 2.761 5.875 1.00 94.12 97 ASN A O 1
ATOM 816 N N . HIS A 1 98 ? -0.343 3.296 6.549 1.00 90.69 98 HIS A N 1
ATOM 817 C CA . HIS A 1 98 ? -0.880 3.486 5.196 1.00 90.69 98 HIS A CA 1
ATOM 818 C C . HIS A 1 98 ? -0.190 4.627 4.438 1.00 90.69 98 HIS A C 1
ATOM 820 O O . HIS A 1 98 ? 0.138 4.463 3.261 1.00 90.69 98 HIS A O 1
ATOM 826 N N . ILE A 1 99 ? 0.080 5.754 5.105 1.00 90.12 99 ILE A N 1
ATOM 827 C CA . ILE A 1 99 ? 0.845 6.868 4.522 1.00 90.12 99 ILE A CA 1
ATOM 828 C C . ILE A 1 99 ? 2.256 6.398 4.150 1.00 90.12 99 ILE A C 1
ATOM 830 O O . ILE A 1 99 ? 2.702 6.614 3.021 1.00 90.12 99 ILE A O 1
ATOM 834 N N . ASN A 1 100 ? 2.931 5.688 5.058 1.00 94.38 100 ASN A N 1
ATOM 835 C CA . ASN A 1 100 ? 4.263 5.138 4.815 1.00 94.38 100 ASN A CA 1
ATOM 836 C C . ASN A 1 100 ? 4.262 4.131 3.656 1.00 94.38 100 ASN A C 1
ATOM 838 O O . ASN A 1 100 ? 5.087 4.230 2.754 1.00 94.38 100 ASN A O 1
ATOM 842 N N . LEU A 1 101 ? 3.317 3.190 3.629 1.00 93.44 101 LEU A N 1
ATOM 843 C CA . LEU A 1 101 ? 3.172 2.205 2.556 1.00 93.44 101 LEU A CA 1
ATOM 844 C C . LEU A 1 101 ? 2.873 2.857 1.202 1.00 93.44 101 LEU A C 1
ATOM 846 O O . LEU A 1 101 ? 3.381 2.378 0.185 1.00 93.44 101 LEU A O 1
ATOM 850 N N . SER A 1 102 ? 2.089 3.942 1.175 1.00 91.44 102 SER A N 1
ATOM 851 C CA . SER A 1 102 ? 1.892 4.746 -0.037 1.00 91.44 102 SER A CA 1
ATOM 852 C C . SER A 1 102 ? 3.206 5.379 -0.482 1.00 91.44 102 SER A C 1
ATOM 854 O O . SER A 1 102 ? 3.573 5.247 -1.644 1.00 91.44 102 SER A O 1
ATOM 856 N N . SER A 1 103 ? 3.930 6.023 0.437 1.00 92.44 103 SER A N 1
ATOM 857 C CA . SER A 1 103 ? 5.215 6.665 0.141 1.00 92.44 103 SER A CA 1
ATOM 858 C C . SER A 1 103 ? 6.256 5.663 -0.373 1.00 92.44 103 SER A C 1
ATOM 860 O O . SER A 1 103 ? 6.961 5.951 -1.336 1.00 92.44 103 SER A O 1
ATOM 862 N N . ILE A 1 104 ? 6.302 4.451 0.190 1.00 93.38 104 ILE A N 1
ATOM 863 C CA . ILE A 1 104 ? 7.163 3.363 -0.295 1.00 93.38 104 ILE A CA 1
ATOM 864 C C . ILE A 1 104 ? 6.800 2.981 -1.733 1.00 93.38 104 ILE A C 1
ATOM 866 O O . ILE A 1 104 ? 7.697 2.800 -2.557 1.00 93.38 104 ILE A O 1
ATOM 870 N N . ALA A 1 105 ? 5.508 2.860 -2.052 1.00 92.31 105 ALA A N 1
ATOM 871 C CA . ALA A 1 105 ? 5.065 2.551 -3.409 1.00 92.31 105 ALA A CA 1
ATOM 872 C C . ALA A 1 105 ? 5.458 3.657 -4.400 1.00 92.31 105 ALA A C 1
ATOM 874 O O . ALA A 1 105 ? 5.974 3.356 -5.475 1.00 92.31 105 ALA A O 1
ATOM 875 N N . ASP A 1 106 ? 5.272 4.922 -4.017 1.00 92.81 106 ASP A N 1
ATOM 876 C CA . ASP A 1 106 ? 5.636 6.080 -4.837 1.00 92.81 106 ASP A CA 1
ATOM 877 C C . ASP A 1 106 ? 7.160 6.147 -5.049 1.00 92.81 106 ASP A C 1
ATOM 879 O O . ASP A 1 106 ? 7.628 6.345 -6.170 1.00 92.81 106 ASP A O 1
ATOM 883 N N . ASN A 1 107 ? 7.953 5.866 -4.010 1.00 94.56 107 ASN A N 1
ATOM 884 C CA . ASN A 1 107 ? 9.408 5.796 -4.118 1.00 94.56 107 ASN A CA 1
ATOM 885 C C . ASN A 1 107 ? 9.872 4.655 -5.041 1.00 94.56 107 ASN A C 1
ATOM 887 O O . ASN A 1 107 ? 10.735 4.856 -5.892 1.00 94.56 107 ASN A O 1
ATOM 891 N N . LYS A 1 108 ? 9.273 3.461 -4.932 1.00 94.50 108 LYS A N 1
ATOM 892 C CA . LYS A 1 108 ? 9.573 2.339 -5.839 1.00 94.50 108 LYS A CA 1
ATOM 893 C C . LYS A 1 108 ? 9.188 2.651 -7.286 1.00 94.50 108 LYS A C 1
ATOM 895 O O . LYS A 1 108 ? 9.937 2.303 -8.195 1.00 94.50 108 LYS A O 1
ATOM 900 N N . ALA A 1 109 ? 8.061 3.327 -7.507 1.00 95.00 109 ALA A N 1
ATOM 901 C CA . ALA A 1 109 ? 7.672 3.786 -8.836 1.00 95.00 109 ALA A CA 1
ATOM 902 C C . ALA A 1 109 ? 8.690 4.791 -9.399 1.00 95.00 109 ALA A C 1
ATOM 904 O O . ALA A 1 109 ? 9.112 4.635 -10.541 1.00 95.00 109 ALA A O 1
ATOM 905 N N . ASN A 1 110 ? 9.151 5.753 -8.594 1.00 94.50 110 ASN A N 1
ATOM 906 C CA . ASN A 1 110 ? 10.184 6.711 -9.000 1.00 94.50 110 ASN A CA 1
ATOM 907 C C . ASN A 1 110 ? 11.505 6.020 -9.362 1.00 94.50 110 ASN A C 1
ATOM 909 O O . ASN A 1 110 ? 12.064 6.311 -10.415 1.00 94.50 110 ASN A O 1
ATOM 913 N N . ILE A 1 111 ? 11.962 5.051 -8.559 1.00 95.38 111 ILE A N 1
ATOM 914 C CA . ILE A 1 111 ? 13.138 4.227 -8.888 1.00 95.38 111 ILE A CA 1
ATOM 915 C C . ILE A 1 111 ? 12.937 3.529 -10.239 1.00 95.38 111 ILE A C 1
ATOM 917 O O . ILE A 1 111 ? 13.815 3.578 -11.097 1.00 95.38 111 ILE A O 1
ATOM 921 N N . MET A 1 112 ? 11.770 2.918 -10.455 1.00 94.44 112 MET A N 1
ATOM 922 C CA . MET A 1 112 ? 11.467 2.201 -11.693 1.00 94.44 112 MET A CA 1
ATOM 923 C C . MET A 1 112 ? 11.415 3.125 -12.920 1.00 94.44 112 MET A C 1
ATOM 925 O O . MET A 1 112 ? 11.848 2.744 -14.009 1.00 94.44 112 MET A O 1
ATOM 929 N N . ILE A 1 113 ? 10.921 4.353 -12.749 1.00 95.25 113 ILE A N 1
ATOM 930 C CA . ILE A 1 113 ? 10.938 5.396 -13.779 1.00 95.25 113 ILE A CA 1
ATOM 931 C C . ILE A 1 113 ? 12.383 5.785 -14.107 1.00 95.25 113 ILE A C 1
ATOM 933 O O . ILE A 1 113 ? 12.767 5.759 -15.276 1.00 95.25 113 ILE A O 1
ATOM 937 N N . SER A 1 114 ? 13.197 6.093 -13.093 1.00 95.38 114 SER A N 1
ATOM 938 C CA . SER A 1 114 ? 14.592 6.507 -13.274 1.00 95.38 114 SER A CA 1
ATOM 939 C C . SER A 1 114 ? 15.442 5.426 -13.938 1.00 95.38 114 SER A C 1
ATOM 941 O O . SER A 1 114 ? 16.178 5.731 -14.872 1.00 95.38 114 SER A O 1
ATOM 943 N N . VAL A 1 115 ? 15.316 4.164 -13.515 1.00 93.69 115 VAL A N 1
ATOM 944 C CA . VAL A 1 115 ? 16.058 3.041 -14.113 1.00 93.69 115 VAL A CA 1
ATOM 945 C C . VAL A 1 115 ? 15.706 2.883 -15.593 1.00 93.69 115 VAL A C 1
ATOM 947 O O . VAL A 1 115 ? 16.609 2.830 -16.424 1.00 93.69 115 VAL A O 1
ATOM 950 N N . ASN A 1 116 ? 14.416 2.884 -15.950 1.00 92.31 116 ASN A N 1
ATOM 951 C CA . ASN A 1 116 ? 14.005 2.778 -17.354 1.00 92.31 116 ASN A CA 1
ATOM 952 C C . ASN A 1 116 ? 14.469 3.982 -18.187 1.00 92.31 116 ASN A C 1
ATOM 954 O O . ASN A 1 116 ? 14.952 3.799 -19.301 1.00 92.31 116 ASN A O 1
ATOM 958 N N . ALA A 1 117 ? 14.383 5.202 -17.649 1.00 91.38 117 ALA A N 1
ATOM 959 C CA . ALA A 1 117 ? 14.841 6.406 -18.340 1.00 91.38 117 ALA A CA 1
ATOM 960 C C . ALA A 1 117 ? 16.357 6.388 -18.606 1.00 91.38 117 ALA A C 1
ATOM 962 O O . ALA A 1 117 ? 16.791 6.692 -19.718 1.00 91.38 117 ALA A O 1
ATOM 963 N N . ILE A 1 118 ? 17.161 5.988 -17.613 1.00 93.56 118 ILE A N 1
ATOM 964 C CA . ILE A 1 118 ? 18.619 5.865 -17.753 1.00 93.56 118 ILE A CA 1
ATOM 965 C C . ILE A 1 118 ? 18.965 4.782 -18.779 1.00 93.56 118 ILE A C 1
ATOM 967 O O . ILE A 1 118 ? 19.756 5.037 -19.684 1.00 93.56 118 ILE A O 1
ATOM 971 N N . LEU A 1 119 ? 18.356 3.597 -18.680 1.00 91.19 119 LEU A N 1
ATOM 972 C CA . LEU A 1 119 ? 18.652 2.485 -19.585 1.00 91.19 119 LEU A CA 1
ATOM 973 C C . LEU A 1 119 ? 18.285 2.809 -21.035 1.00 91.19 119 LEU A C 1
ATOM 975 O O . LEU A 1 119 ? 19.089 2.556 -21.928 1.00 91.19 119 LEU A O 1
ATOM 979 N N . ILE A 1 120 ? 17.120 3.420 -21.275 1.00 89.88 120 ILE A N 1
ATOM 980 C CA . ILE A 1 120 ? 16.714 3.860 -22.618 1.00 89.88 120 ILE A CA 1
ATOM 981 C C . ILE A 1 120 ? 17.677 4.932 -23.151 1.00 89.88 120 ILE A C 1
ATOM 983 O O . ILE A 1 120 ? 18.096 4.851 -24.303 1.00 89.88 120 ILE A O 1
ATOM 987 N N . SER A 1 121 ? 18.080 5.901 -22.324 1.00 91.56 121 SER A N 1
ATOM 988 C CA . SER A 1 121 ? 19.037 6.943 -22.725 1.00 91.56 121 SER A CA 1
ATOM 989 C C . SER A 1 121 ? 20.398 6.359 -23.136 1.00 91.56 121 SER A C 1
ATOM 991 O O . SER A 1 121 ? 20.937 6.695 -24.196 1.00 91.56 121 SER A O 1
ATOM 993 N N . VAL A 1 122 ? 20.928 5.419 -22.344 1.00 90.44 122 VAL A N 1
ATOM 994 C CA . VAL A 1 122 ? 22.183 4.713 -22.652 1.00 90.44 122 VAL A CA 1
ATOM 995 C C . VAL A 1 122 ? 22.045 3.890 -23.934 1.00 90.44 122 VAL A C 1
ATOM 997 O O . VAL A 1 122 ? 22.923 3.948 -24.792 1.00 90.44 122 VAL A O 1
ATOM 1000 N N . LEU A 1 123 ? 20.930 3.177 -24.107 1.00 86.88 123 LEU A N 1
ATOM 1001 C CA . LEU A 1 123 ? 20.651 2.377 -25.300 1.00 86.88 123 LEU A CA 1
ATOM 1002 C C . LEU A 1 123 ? 20.636 3.235 -26.576 1.00 86.88 123 LEU A C 1
ATOM 1004 O O . LEU A 1 123 ? 21.290 2.885 -27.556 1.00 86.88 123 LEU A O 1
ATOM 1008 N N . ILE A 1 124 ? 19.941 4.379 -26.548 1.00 85.56 124 ILE A N 1
ATOM 1009 C CA . ILE A 1 124 ? 19.874 5.327 -27.674 1.00 85.56 124 ILE A CA 1
ATOM 1010 C C . ILE A 1 124 ? 21.263 5.887 -27.990 1.00 85.56 124 ILE A C 1
ATOM 1012 O O . ILE A 1 124 ? 21.663 5.937 -29.154 1.00 85.56 124 ILE A O 1
ATOM 1016 N N . THR A 1 125 ? 22.017 6.271 -26.956 1.00 87.94 125 THR A N 1
ATOM 1017 C CA . THR A 1 125 ? 23.379 6.802 -27.108 1.00 87.94 125 THR A CA 1
ATOM 1018 C C . THR A 1 125 ? 24.294 5.782 -27.787 1.00 87.94 125 THR A C 1
ATOM 1020 O O . THR A 1 125 ? 25.002 6.123 -28.733 1.00 87.94 125 THR A O 1
ATOM 1023 N N . LEU A 1 126 ? 24.246 4.515 -27.360 1.00 82.94 126 LEU A N 1
ATOM 1024 C CA . LEU A 1 126 ? 25.046 3.439 -27.949 1.00 82.94 126 LEU A CA 1
ATOM 1025 C C . LEU A 1 126 ? 24.624 3.121 -29.388 1.00 82.94 126 LEU A C 1
ATOM 1027 O O . LEU A 1 126 ? 25.492 2.909 -30.236 1.00 82.94 126 LEU A O 1
ATOM 1031 N N . MET A 1 127 ? 23.319 3.126 -29.677 1.00 79.81 127 MET A N 1
ATOM 1032 C CA . MET A 1 127 ? 22.800 2.926 -31.033 1.00 79.81 127 MET A CA 1
ATOM 1033 C C . MET A 1 127 ? 23.277 4.006 -32.004 1.00 79.81 127 MET A C 1
ATOM 1035 O O . MET A 1 127 ? 23.733 3.673 -33.098 1.00 79.81 127 MET A O 1
ATOM 1039 N N . SER A 1 128 ? 23.187 5.273 -31.592 1.00 79.75 128 SER A N 1
ATOM 1040 C CA . SER A 1 128 ? 23.594 6.424 -32.400 1.00 79.75 128 SER A CA 1
ATOM 1041 C C . SER A 1 128 ? 25.110 6.452 -32.614 1.00 79.75 128 SER A C 1
ATOM 1043 O O . SER A 1 128 ? 25.579 6.564 -33.742 1.00 79.75 128 SER A O 1
ATOM 1045 N N . TYR A 1 129 ? 25.897 6.249 -31.550 1.00 76.62 129 TYR A N 1
ATOM 1046 C CA . TYR A 1 129 ? 27.360 6.313 -31.627 1.00 76.62 129 TYR A CA 1
ATOM 1047 C C . TYR A 1 129 ? 27.981 5.190 -32.472 1.00 76.62 129 TYR A C 1
ATOM 1049 O O . TYR A 1 129 ? 28.953 5.424 -33.186 1.00 76.62 129 TYR A O 1
ATOM 1057 N N . ARG A 1 130 ? 27.443 3.963 -32.405 1.00 69.81 130 ARG A N 1
ATOM 1058 C CA . ARG A 1 130 ? 27.970 2.817 -33.173 1.00 69.81 130 ARG A CA 1
ATOM 1059 C C . ARG A 1 130 ? 27.327 2.622 -34.548 1.00 69.81 130 ARG A C 1
ATOM 1061 O O . ARG A 1 130 ? 27.709 1.686 -35.250 1.00 69.81 130 ARG A O 1
ATOM 1068 N N . ASN A 1 131 ? 26.366 3.466 -34.926 1.00 67.06 131 ASN A N 1
ATOM 1069 C CA . ASN A 1 131 ? 25.607 3.352 -36.173 1.00 67.06 131 ASN A CA 1
ATOM 1070 C C . ASN A 1 131 ? 25.095 1.911 -36.416 1.00 67.06 131 ASN A C 1
ATOM 1072 O O . ASN A 1 131 ? 25.207 1.344 -37.503 1.00 67.06 131 ASN A O 1
ATOM 1076 N N . ILE A 1 132 ? 24.576 1.285 -35.350 1.00 62.75 132 ILE A N 1
ATOM 1077 C CA . ILE A 1 132 ? 24.213 -0.148 -35.313 1.00 62.75 132 ILE A CA 1
ATOM 1078 C C . ILE A 1 132 ? 23.139 -0.481 -36.364 1.00 62.75 132 ILE A C 1
ATOM 1080 O O . ILE A 1 132 ? 23.100 -1.597 -36.871 1.00 62.75 132 ILE A O 1
ATOM 1084 N N . GLY A 1 133 ? 22.313 0.503 -36.741 1.00 58.66 133 GLY A N 1
ATOM 1085 C CA . GLY A 1 133 ? 21.277 0.353 -37.766 1.00 58.66 133 GLY A CA 1
ATOM 1086 C C . GLY A 1 133 ? 21.796 0.073 -39.182 1.00 58.66 133 GLY A C 1
ATOM 1087 O O . GLY A 1 133 ? 21.054 -0.497 -39.972 1.00 58.66 133 GLY A O 1
ATOM 1088 N N . GLU A 1 134 ? 23.048 0.424 -39.494 1.00 57.81 134 GLU A N 1
ATOM 1089 C CA . GLU A 1 134 ? 23.654 0.190 -40.816 1.00 57.81 134 GLU A CA 1
ATOM 1090 C C . GLU A 1 134 ? 24.704 -0.931 -40.791 1.00 57.81 134 GLU A C 1
ATOM 1092 O O . GLU A 1 134 ? 24.865 -1.644 -41.778 1.00 57.81 134 GLU A O 1
ATOM 1097 N N . ASN A 1 135 ? 25.392 -1.122 -39.658 1.00 60.19 135 ASN A N 1
ATOM 1098 C CA . ASN A 1 135 ? 26.563 -2.002 -39.574 1.00 60.19 135 ASN A CA 1
ATOM 1099 C C . ASN A 1 135 ? 26.260 -3.429 -39.081 1.00 60.19 135 ASN A C 1
ATOM 1101 O O . ASN A 1 135 ? 26.978 -4.353 -39.455 1.00 60.19 135 ASN A O 1
ATOM 1105 N N . THR A 1 136 ? 25.238 -3.631 -38.238 1.00 67.19 136 THR A N 1
ATOM 1106 C CA . THR A 1 136 ? 24.905 -4.949 -37.654 1.00 67.19 136 THR A CA 1
ATOM 1107 C C . THR A 1 136 ? 23.397 -5.088 -37.381 1.00 67.19 136 THR A C 1
ATOM 1109 O O . THR A 1 136 ? 22.947 -4.937 -36.238 1.00 67.19 136 THR A O 1
ATOM 1112 N N . PRO A 1 137 ? 22.580 -5.417 -38.405 1.00 71.75 137 PRO A N 1
ATOM 1113 C CA . PRO A 1 137 ? 21.122 -5.523 -38.261 1.00 71.75 137 PRO A CA 1
ATOM 1114 C C . PRO A 1 137 ? 20.675 -6.586 -37.241 1.00 71.75 137 PRO A C 1
ATOM 1116 O O . PRO A 1 137 ? 19.577 -6.498 -36.699 1.00 71.75 137 PRO A O 1
ATOM 1119 N N . GLU A 1 138 ? 21.531 -7.554 -36.915 1.00 74.94 138 GLU A N 1
ATOM 1120 C CA . GLU A 1 138 ? 21.267 -8.620 -35.940 1.00 74.94 138 GLU A CA 1
ATOM 1121 C C . GLU A 1 138 ? 21.098 -8.098 -34.499 1.00 74.94 138 GLU A C 1
ATOM 1123 O O . GLU A 1 138 ? 20.294 -8.629 -33.734 1.00 74.94 138 GLU A O 1
ATOM 1128 N N . ILE A 1 139 ? 21.769 -6.996 -34.133 1.00 78.50 139 ILE A N 1
ATOM 1129 C CA . ILE A 1 139 ? 21.686 -6.395 -32.785 1.00 78.50 139 ILE A CA 1
ATOM 1130 C C . ILE A 1 139 ? 20.417 -5.536 -32.627 1.00 78.50 139 ILE A C 1
ATOM 1132 O O . ILE A 1 139 ? 20.005 -5.213 -31.509 1.00 78.50 139 ILE A O 1
ATOM 1136 N N . LEU A 1 140 ? 19.740 -5.200 -33.730 1.00 83.94 140 LEU A N 1
ATOM 1137 C CA . LEU A 1 140 ? 18.522 -4.390 -33.708 1.00 83.94 140 LEU A CA 1
ATOM 1138 C C . LEU A 1 140 ? 17.373 -5.098 -32.976 1.00 83.94 140 LEU A C 1
ATOM 1140 O O . LEU A 1 140 ? 16.606 -4.455 -32.260 1.00 83.94 140 LEU A O 1
ATOM 1144 N N . LEU A 1 141 ? 17.261 -6.421 -33.118 1.00 86.12 141 LEU A N 1
ATOM 1145 C CA . LEU A 1 141 ? 16.147 -7.188 -32.561 1.00 86.12 141 LEU A CA 1
ATOM 1146 C C . LEU A 1 141 ? 16.149 -7.206 -31.014 1.00 86.12 141 LEU A C 1
ATOM 1148 O O . LEU A 1 141 ? 15.125 -6.829 -30.436 1.00 86.12 141 LEU A O 1
ATOM 1152 N N . PRO A 1 142 ? 17.264 -7.513 -30.314 1.00 88.69 142 PRO A N 1
ATOM 1153 C CA . PRO A 1 142 ? 17.358 -7.333 -28.861 1.00 88.69 142 PRO A CA 1
ATOM 1154 C C . PRO A 1 142 ? 17.031 -5.903 -28.401 1.00 88.69 142 PRO A C 1
ATOM 1156 O O . PRO A 1 142 ? 16.321 -5.714 -27.414 1.00 88.69 142 PRO A O 1
ATOM 1159 N N . VAL A 1 143 ? 17.505 -4.887 -29.130 1.00 88.38 143 VAL A N 1
ATOM 1160 C CA . VAL A 1 143 ? 17.285 -3.470 -28.792 1.00 88.38 143 VAL A CA 1
ATOM 1161 C C . VAL A 1 143 ? 15.804 -3.105 -28.860 1.00 88.38 143 VAL A C 1
ATOM 1163 O O . VAL A 1 143 ? 15.283 -2.485 -27.934 1.00 88.38 143 VAL A O 1
ATOM 1166 N N . VAL A 1 144 ? 15.104 -3.512 -29.921 1.00 89.25 144 VAL A N 1
ATOM 1167 C CA . VAL A 1 144 ? 13.666 -3.251 -30.077 1.00 89.25 144 VAL A CA 1
ATOM 1168 C C . VAL A 1 144 ? 12.859 -3.964 -28.992 1.00 89.25 144 VAL A C 1
ATOM 1170 O O . VAL A 1 144 ? 11.972 -3.347 -28.399 1.00 89.25 144 VAL A O 1
ATOM 1173 N N . ILE A 1 145 ? 13.191 -5.222 -28.672 1.00 91.88 145 ILE A N 1
ATOM 1174 C CA . ILE A 1 145 ? 12.552 -5.962 -27.569 1.00 91.88 145 ILE A CA 1
ATOM 1175 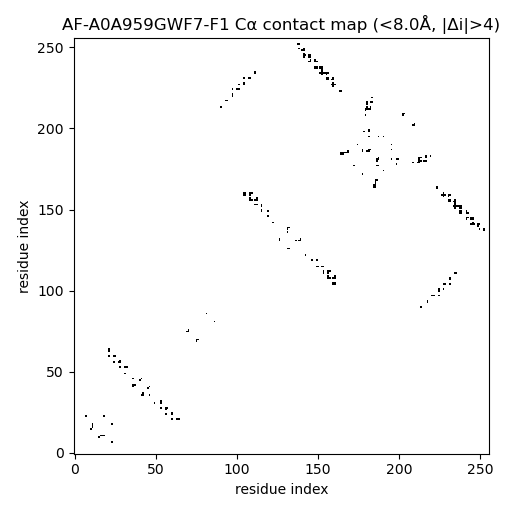C C . ILE A 1 145 ? 12.714 -5.194 -26.254 1.00 91.88 145 ILE A C 1
ATOM 1177 O O . ILE A 1 145 ? 11.731 -4.981 -25.534 1.00 91.88 145 ILE A O 1
ATOM 1181 N N . PHE A 1 146 ? 13.928 -4.731 -25.954 1.00 93.19 146 PHE A N 1
ATOM 1182 C CA . PHE A 1 146 ? 14.197 -3.973 -24.738 1.00 93.19 146 PHE A CA 1
ATOM 1183 C C . PHE A 1 146 ? 13.430 -2.651 -24.694 1.00 93.19 146 PHE A C 1
ATOM 1185 O O . PHE A 1 146 ? 12.863 -2.296 -23.665 1.00 93.19 146 PHE A O 1
ATOM 1192 N N . LEU A 1 147 ? 13.366 -1.929 -25.814 1.00 92.00 147 LEU A N 1
ATOM 1193 C CA . LEU A 1 147 ? 12.707 -0.627 -25.888 1.00 92.00 147 LEU A CA 1
ATOM 1194 C C . LEU A 1 147 ? 11.192 -0.768 -25.690 1.00 92.00 147 LEU A C 1
ATOM 1196 O O . LEU A 1 147 ? 10.604 -0.046 -24.887 1.00 92.00 147 LEU A O 1
ATOM 1200 N N . VAL A 1 148 ? 10.565 -1.748 -26.347 1.00 93.75 148 VAL A N 1
ATOM 1201 C CA . VAL A 1 148 ? 9.127 -2.025 -26.203 1.00 93.75 148 VAL A CA 1
ATOM 1202 C C . VAL A 1 148 ? 8.787 -2.461 -24.777 1.00 93.75 148 VAL A C 1
ATOM 1204 O O . VAL A 1 148 ? 7.865 -1.917 -24.166 1.00 93.75 148 VAL A O 1
ATOM 1207 N N . THR A 1 149 ? 9.533 -3.414 -24.218 1.00 94.75 149 THR A N 1
ATOM 1208 C CA . THR A 1 149 ? 9.268 -3.913 -22.860 1.00 94.75 149 THR A CA 1
ATOM 1209 C C . THR A 1 149 ? 9.606 -2.884 -21.777 1.00 94.75 149 THR A C 1
ATOM 1211 O O . THR A 1 149 ? 8.833 -2.716 -20.831 1.00 94.75 149 THR A O 1
ATOM 1214 N N . GLY A 1 150 ? 10.686 -2.118 -21.937 1.00 93.50 150 GLY A N 1
ATOM 1215 C CA . GLY A 1 150 ? 11.059 -1.012 -21.053 1.00 93.50 150 GLY A CA 1
ATOM 1216 C C . GLY A 1 150 ? 10.032 0.121 -21.063 1.00 93.50 150 GLY A C 1
ATOM 1217 O O . GLY A 1 150 ? 9.646 0.615 -20.001 1.00 93.50 150 GLY A O 1
ATOM 1218 N N . LEU A 1 151 ? 9.510 0.485 -22.239 1.00 94.12 151 LEU A N 1
ATOM 1219 C CA . LEU A 1 151 ? 8.463 1.501 -22.367 1.00 94.12 151 LEU A CA 1
ATOM 1220 C C . LEU A 1 151 ? 7.133 1.026 -21.769 1.00 94.12 151 LEU A C 1
ATOM 1222 O O . LEU A 1 151 ? 6.488 1.777 -21.036 1.00 94.12 151 LEU A O 1
ATOM 1226 N N . ALA A 1 152 ? 6.751 -0.233 -21.999 1.00 94.88 152 ALA A N 1
ATOM 1227 C CA . ALA A 1 152 ? 5.582 -0.828 -21.355 1.00 94.88 152 ALA A CA 1
ATOM 1228 C C . ALA A 1 152 ? 5.718 -0.812 -19.821 1.00 94.88 152 ALA A C 1
ATOM 1230 O O . ALA A 1 152 ? 4.810 -0.358 -19.123 1.00 94.88 152 ALA A O 1
ATOM 1231 N N . SER A 1 153 ? 6.874 -1.221 -19.291 1.00 95.75 153 SER A N 1
ATOM 1232 C CA . SER A 1 153 ? 7.187 -1.127 -17.861 1.00 95.75 153 SER A CA 1
ATOM 1233 C C . SER A 1 153 ? 7.075 0.311 -17.335 1.00 95.75 153 SER A C 1
ATOM 1235 O O . SER A 1 153 ? 6.439 0.537 -16.300 1.00 95.75 153 SER A O 1
ATOM 1237 N N . LEU A 1 154 ? 7.650 1.288 -18.046 1.00 94.50 154 LEU A N 1
ATOM 1238 C CA . LEU A 1 154 ? 7.625 2.702 -17.669 1.00 94.50 154 LEU A CA 1
ATOM 1239 C C . LEU A 1 154 ? 6.191 3.237 -17.567 1.00 94.50 154 LEU A C 1
ATOM 1241 O O . LEU A 1 154 ? 5.863 3.919 -16.597 1.00 94.50 154 LEU A O 1
ATOM 1245 N N . ILE A 1 155 ? 5.319 2.8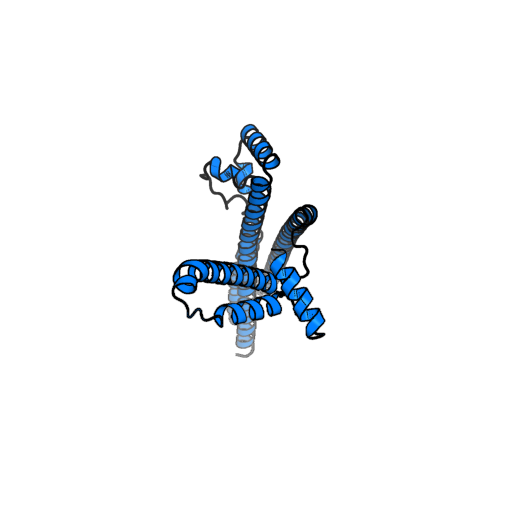84 -18.516 1.00 94.44 155 ILE A N 1
ATOM 1246 C CA . ILE A 1 155 ? 3.903 3.275 -18.485 1.00 94.44 155 ILE A CA 1
ATOM 1247 C C . ILE A 1 155 ? 3.244 2.801 -17.184 1.00 94.44 155 ILE A C 1
ATOM 1249 O O . ILE A 1 155 ? 2.576 3.587 -16.509 1.00 94.44 155 ILE A O 1
ATOM 1253 N N . PHE A 1 156 ? 3.455 1.544 -16.781 1.00 94.12 156 PHE A N 1
ATOM 1254 C CA . PHE A 1 156 ? 2.888 1.021 -15.534 1.00 94.12 156 PHE A CA 1
ATOM 1255 C C . PHE A 1 156 ? 3.480 1.678 -14.278 1.00 94.12 156 PHE A C 1
ATOM 1257 O O . PHE A 1 156 ? 2.732 1.948 -13.332 1.00 94.12 156 PHE A O 1
ATOM 1264 N N . ALA A 1 157 ? 4.777 2.003 -14.272 1.00 93.75 157 ALA A N 1
ATOM 1265 C CA . ALA A 1 157 ? 5.408 2.731 -13.169 1.00 93.75 157 ALA A CA 1
ATOM 1266 C C . ALA A 1 157 ? 4.808 4.140 -13.009 1.00 93.75 157 ALA A C 1
ATOM 1268 O O . ALA A 1 157 ? 4.384 4.521 -11.915 1.00 93.75 157 ALA A O 1
ATOM 1269 N N . VAL A 1 158 ? 4.659 4.878 -14.114 1.00 92.88 158 VAL A N 1
ATOM 1270 C CA . VAL A 1 158 ? 4.020 6.204 -14.127 1.00 92.88 158 VAL A CA 1
ATOM 1271 C C . VAL A 1 158 ? 2.551 6.115 -13.700 1.00 92.88 158 VAL A C 1
ATOM 1273 O O . VAL A 1 158 ? 2.073 6.944 -12.925 1.00 92.88 158 VAL A O 1
ATOM 1276 N N . LEU A 1 159 ? 1.819 5.082 -14.131 1.00 91.19 159 LEU A N 1
ATOM 1277 C CA . LEU A 1 159 ? 0.436 4.851 -13.696 1.00 91.19 159 LEU A CA 1
ATOM 1278 C C . LEU A 1 159 ? 0.309 4.544 -12.198 1.00 91.19 159 LEU A C 1
ATOM 1280 O O . LEU A 1 159 ? -0.756 4.810 -11.633 1.00 91.19 159 LEU A O 1
ATOM 1284 N N . SER A 1 160 ? 1.344 3.980 -11.570 1.00 89.62 160 SER A N 1
ATOM 1285 C CA . SER A 1 160 ? 1.409 3.774 -10.119 1.00 89.62 160 SER A CA 1
ATOM 1286 C C . SER A 1 160 ? 1.643 5.085 -9.365 1.00 89.62 160 SER A C 1
ATOM 1288 O O . SER A 1 160 ? 0.989 5.321 -8.352 1.00 89.62 160 SER A O 1
ATOM 1290 N N . ALA A 1 161 ? 2.527 5.947 -9.877 1.00 87.50 161 ALA A N 1
ATOM 1291 C CA . ALA A 1 161 ? 2.818 7.259 -9.292 1.00 87.50 161 ALA A CA 1
ATOM 1292 C C . ALA A 1 161 ? 1.705 8.299 -9.543 1.00 87.50 161 ALA A C 1
ATOM 1294 O O . ALA A 1 161 ? 1.632 9.322 -8.862 1.00 87.50 161 ALA A O 1
ATOM 1295 N N . ARG A 1 162 ? 0.811 8.055 -10.514 1.00 84.19 162 ARG A N 1
ATOM 1296 C CA . ARG A 1 162 ? -0.288 8.972 -10.842 1.00 84.19 162 ARG A CA 1
ATOM 1297 C C . ARG A 1 162 ? -1.260 9.129 -9.656 1.00 84.19 162 ARG A C 1
ATOM 1299 O O . ARG A 1 162 ? -1.837 8.131 -9.210 1.00 84.19 162 ARG A O 1
ATOM 1306 N N . PRO A 1 163 ? -1.571 10.363 -9.218 1.00 73.31 163 PRO A N 1
ATOM 1307 C CA . PRO A 1 163 ? -2.568 10.593 -8.177 1.00 73.31 163 PRO A CA 1
ATOM 1308 C C . PRO A 1 163 ? -3.963 10.193 -8.686 1.00 73.31 163 PRO A C 1
ATOM 1310 O O . PRO A 1 163 ? -4.462 10.742 -9.668 1.00 73.31 163 PRO A O 1
ATOM 1313 N N . LYS A 1 164 ? -4.593 9.197 -8.047 1.00 62.31 164 LYS A N 1
ATOM 1314 C CA . LYS A 1 164 ? -5.949 8.700 -8.388 1.00 62.31 164 LYS A CA 1
ATOM 1315 C C . LYS A 1 164 ? -6.932 8.704 -7.212 1.00 62.31 164 LYS A C 1
ATOM 1317 O O . LYS A 1 164 ? -8.039 8.188 -7.346 1.00 62.31 164 LYS A O 1
ATOM 1322 N N . VAL A 1 165 ? -6.543 9.282 -6.075 1.00 58.91 165 VAL A N 1
ATOM 1323 C CA . VAL A 1 165 ? -7.333 9.278 -4.828 1.00 58.91 165 VAL A CA 1
ATOM 1324 C C . VAL A 1 165 ? -8.705 9.950 -4.970 1.00 58.91 165 VAL A C 1
ATOM 1326 O O . VAL A 1 165 ? -9.632 9.589 -4.258 1.00 58.91 165 VAL A O 1
ATOM 1329 N N . THR A 1 166 ? -8.871 10.848 -5.943 1.00 52.94 166 THR A N 1
ATOM 1330 C CA . THR A 1 166 ? -10.116 11.582 -6.217 1.00 52.94 166 THR A CA 1
ATOM 1331 C C . THR A 1 166 ? -11.197 10.784 -6.954 1.00 52.94 166 THR A C 1
ATOM 1333 O O . THR A 1 166 ? -12.318 11.262 -7.046 1.00 52.94 166 THR A O 1
ATOM 1336 N N . MET A 1 167 ? -10.907 9.591 -7.496 1.00 50.34 167 MET A N 1
ATOM 1337 C CA . MET A 1 167 ? -11.850 8.881 -8.387 1.00 50.34 167 MET A CA 1
ATOM 1338 C C . MET A 1 167 ? -12.550 7.661 -7.775 1.00 50.34 167 MET A C 1
ATOM 1340 O O . MET A 1 167 ? -13.281 6.978 -8.487 1.00 50.34 167 MET A O 1
ATOM 1344 N N . LEU A 1 168 ? -12.318 7.336 -6.499 1.00 51.66 168 LEU A N 1
ATOM 1345 C CA . LEU A 1 168 ? -12.996 6.192 -5.867 1.00 51.66 168 LEU A CA 1
ATOM 1346 C C . LEU A 1 168 ? -14.455 6.478 -5.512 1.00 51.66 168 LEU A C 1
ATOM 1348 O O . LEU A 1 168 ? -15.252 5.549 -5.539 1.00 51.66 168 LEU A O 1
ATOM 1352 N N . ASN A 1 169 ? -14.810 7.744 -5.298 1.00 50.31 169 ASN A N 1
ATOM 1353 C CA . ASN A 1 169 ? -16.195 8.180 -5.175 1.00 50.31 169 ASN A CA 1
ATOM 1354 C C . ASN A 1 169 ? -16.489 9.105 -6.350 1.00 50.31 169 ASN A C 1
ATOM 1356 O O . ASN A 1 169 ? -16.215 10.303 -6.329 1.00 50.31 169 ASN A O 1
ATOM 1360 N N . ALA A 1 170 ? -16.917 8.492 -7.451 1.00 48.50 170 ALA A N 1
ATOM 1361 C CA . ALA A 1 170 ? -17.332 9.215 -8.636 1.00 48.50 170 ALA A CA 1
ATOM 1362 C C . ALA A 1 170 ? -18.506 10.142 -8.289 1.00 48.50 170 ALA A C 1
ATOM 1364 O O . ALA A 1 170 ? -19.391 9.762 -7.526 1.00 48.50 170 ALA A O 1
ATOM 1365 N N . LYS A 1 171 ? -18.504 11.339 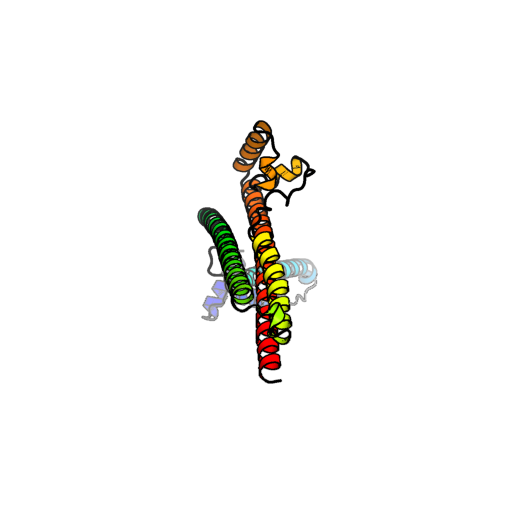-8.889 1.00 50.31 171 LYS A N 1
ATOM 1366 C CA . LYS A 1 171 ? -19.645 12.263 -8.993 1.00 50.31 171 LYS A CA 1
ATOM 1367 C C . LYS A 1 171 ? -20.971 11.486 -9.016 1.00 50.31 171 LYS A C 1
ATOM 1369 O O . LYS A 1 171 ? -21.284 10.875 -10.035 1.00 50.31 171 LYS A O 1
ATOM 1374 N N . GLY A 1 172 ? -21.713 11.489 -7.910 1.00 56.06 172 GLY A N 1
ATOM 1375 C CA . GLY A 1 172 ? -22.978 10.757 -7.803 1.00 56.06 172 GLY A CA 1
ATOM 1376 C C . GLY A 1 172 ? -23.242 10.063 -6.469 1.00 56.06 172 GLY A C 1
ATOM 1377 O O . GLY A 1 172 ? -24.352 9.572 -6.290 1.00 56.06 172 GLY A O 1
ATOM 1378 N N . THR A 1 173 ? -22.290 10.025 -5.528 1.00 60.50 173 THR A N 1
ATOM 1379 C CA . THR A 1 173 ? -22.579 9.541 -4.170 1.00 60.50 173 THR A CA 1
ATOM 1380 C C . THR A 1 173 ? -23.627 10.454 -3.523 1.00 60.50 173 THR A C 1
ATOM 1382 O O . THR A 1 173 ? -23.385 11.661 -3.425 1.00 60.50 173 THR A O 1
ATOM 1385 N N . PRO A 1 174 ? -24.786 9.932 -3.083 1.00 66.06 174 PRO A N 1
ATOM 1386 C CA . PRO A 1 174 ? -25.763 10.725 -2.350 1.00 66.06 174 PRO A CA 1
ATOM 1387 C C . PRO A 1 174 ? -25.112 11.340 -1.108 1.00 66.06 174 PRO A C 1
ATOM 1389 O O . PRO A 1 174 ? -24.322 10.673 -0.438 1.00 66.06 174 PRO A O 1
ATOM 1392 N N . VAL A 1 175 ? -25.478 12.577 -0.757 1.00 65.75 175 VAL A N 1
ATOM 1393 C CA . VAL A 1 175 ? -24.953 13.292 0.428 1.00 65.75 175 VAL A CA 1
ATOM 1394 C C . VAL A 1 175 ? -25.034 12.421 1.690 1.00 65.75 175 VAL A C 1
ATOM 1396 O O . VAL A 1 175 ? -24.087 12.343 2.467 1.00 65.75 175 VAL A O 1
ATOM 1399 N N . VAL A 1 176 ? -26.119 11.655 1.833 1.00 68.31 176 VAL A N 1
ATOM 1400 C CA . VAL A 1 176 ? -26.350 10.709 2.940 1.00 68.31 176 VAL A CA 1
ATOM 1401 C C . VAL A 1 176 ? -25.268 9.624 3.036 1.00 68.31 176 VAL A C 1
ATOM 1403 O O . VAL A 1 176 ? -24.899 9.186 4.122 1.00 68.31 176 VAL A O 1
ATOM 1406 N N . GLU A 1 177 ? -24.750 9.163 1.903 1.00 69.06 177 GLU A N 1
ATOM 1407 C CA . GLU A 1 177 ? -23.728 8.121 1.839 1.00 69.06 177 GLU A CA 1
ATOM 1408 C C . GLU A 1 177 ? -22.313 8.710 1.952 1.00 69.06 177 GLU A C 1
ATOM 1410 O O . GLU A 1 177 ? -21.437 8.091 2.557 1.00 69.06 177 GLU A O 1
ATOM 1415 N N . ALA A 1 178 ? -22.116 9.953 1.496 1.00 67.25 178 ALA A N 1
ATOM 1416 C CA . ALA A 1 178 ? -20.901 10.724 1.757 1.00 67.25 178 ALA A CA 1
ATOM 1417 C C . ALA A 1 178 ? -20.720 11.021 3.259 1.00 67.25 178 ALA A C 1
ATOM 1419 O O . ALA A 1 178 ? -19.614 10.845 3.772 1.00 67.25 178 ALA A O 1
ATOM 1420 N N . ARG A 1 179 ? -21.802 11.348 3.989 1.00 67.81 179 ARG A N 1
ATOM 1421 C CA . ARG A 1 179 ? -21.789 11.525 5.459 1.00 67.81 179 ARG A CA 1
ATOM 1422 C C . ARG A 1 179 ? -21.372 10.257 6.215 1.00 67.81 179 ARG A C 1
ATOM 1424 O O . ARG A 1 179 ? -20.749 10.333 7.269 1.00 67.81 179 ARG A O 1
ATOM 1431 N N . LYS A 1 180 ? -21.623 9.067 5.652 1.00 69.38 180 LYS A N 1
ATOM 1432 C CA . LYS A 1 180 ? -21.145 7.792 6.219 1.00 69.38 180 LYS A CA 1
ATOM 1433 C C . LYS A 1 180 ? -19.645 7.562 6.010 1.00 69.38 180 LYS A C 1
ATOM 1435 O O . LYS A 1 180 ? -19.106 6.628 6.588 1.00 69.38 180 LYS A O 1
ATOM 1440 N N . ASN A 1 181 ? -18.942 8.318 5.180 1.00 75.44 181 ASN A N 1
ATOM 1441 C CA . ASN A 1 181 ? -17.490 8.187 5.062 1.00 75.44 181 ASN A CA 1
ATOM 1442 C C . ASN A 1 181 ? -16.861 9.555 4.806 1.00 75.44 181 ASN A C 1
ATOM 1444 O O . ASN A 1 181 ? -16.186 9.756 3.794 1.00 75.44 181 ASN A O 1
ATOM 1448 N N . ILE A 1 182 ? -17.139 10.499 5.705 1.00 83.38 182 ILE A N 1
ATOM 1449 C CA . ILE A 1 182 ? -16.746 11.899 5.545 1.00 83.38 182 ILE A CA 1
ATOM 1450 C C . ILE A 1 182 ? -15.249 12.117 5.765 1.00 83.38 182 ILE A C 1
ATOM 1452 O O . ILE A 1 182 ? -14.663 13.013 5.174 1.00 83.38 182 ILE A O 1
ATOM 1456 N N . VAL A 1 183 ? -14.598 11.249 6.542 1.00 84.00 183 VAL A N 1
ATOM 1457 C CA . VAL A 1 183 ? -13.147 11.321 6.790 1.00 84.00 183 VAL A CA 1
ATOM 1458 C C . VAL A 1 183 ? -12.343 11.042 5.510 1.00 84.00 183 VAL A C 1
ATOM 1460 O O . VAL A 1 183 ? -11.234 11.551 5.344 1.00 84.00 183 VAL A O 1
ATOM 1463 N N . PHE A 1 184 ? -12.909 10.283 4.565 1.00 81.94 184 PHE A N 1
ATOM 1464 C CA . PHE A 1 184 ? -12.233 9.956 3.315 1.00 81.94 184 PHE A CA 1
ATOM 1465 C C . PHE A 1 184 ? -12.151 11.154 2.365 1.00 81.94 184 PHE A C 1
ATOM 1467 O O . PHE A 1 184 ? -13.160 11.744 1.972 1.00 81.94 184 PHE A O 1
ATOM 1474 N N . PHE A 1 185 ? -10.933 11.425 1.890 1.00 77.38 185 PHE A N 1
ATOM 1475 C CA . PHE A 1 185 ? -10.605 12.542 0.998 1.00 77.38 185 PHE A CA 1
ATOM 1476 C C . PHE A 1 185 ? -11.516 12.681 -0.225 1.00 77.38 185 PHE A C 1
ATOM 1478 O O . PHE A 1 185 ? -11.947 13.779 -0.560 1.00 77.38 185 PHE A O 1
ATOM 1485 N N . GLY A 1 186 ? -11.845 11.575 -0.895 1.00 74.06 186 GLY A N 1
ATOM 1486 C CA . GLY A 1 186 ? -12.693 11.629 -2.088 1.00 74.06 186 GLY A CA 1
ATOM 1487 C C . GLY A 1 186 ? -14.149 12.024 -1.817 1.00 74.06 186 GLY A C 1
ATOM 1488 O O . GLY A 1 186 ? -14.851 12.350 -2.767 1.00 74.06 186 GLY A O 1
ATOM 1489 N N . ASN A 1 187 ? -14.611 11.992 -0.562 1.00 76.50 187 ASN A N 1
ATOM 1490 C CA . ASN A 1 187 ? -15.978 12.360 -0.193 1.00 76.50 187 ASN A CA 1
ATOM 1491 C C . ASN A 1 187 ? -16.089 13.811 0.258 1.00 76.50 187 ASN A C 1
ATOM 1493 O O . ASN A 1 187 ? -16.904 14.539 -0.302 1.00 76.50 187 ASN A O 1
ATOM 1497 N N . PHE A 1 188 ? -15.268 14.250 1.218 1.00 79.50 188 PHE A N 1
ATOM 1498 C CA . PHE A 1 188 ? -15.435 15.595 1.777 1.00 79.50 188 PHE A CA 1
ATOM 1499 C C . PHE A 1 188 ? -15.086 16.714 0.796 1.00 79.50 188 PHE A C 1
ATOM 1501 O O . PHE A 1 188 ? -15.661 17.790 0.880 1.00 79.50 188 PHE A O 1
ATOM 1508 N N . VAL A 1 189 ? -14.191 16.472 -0.168 1.00 80.25 189 VAL A N 1
ATOM 1509 C CA . VAL A 1 189 ? -13.814 17.483 -1.177 1.00 80.25 189 VAL A CA 1
ATOM 1510 C C . VAL A 1 189 ? -15.009 17.914 -2.039 1.00 80.25 189 VAL A C 1
ATOM 1512 O O . VAL A 1 189 ? -14.979 18.987 -2.634 1.00 80.25 189 VAL A O 1
ATOM 1515 N N . ASN A 1 190 ? -16.059 17.092 -2.109 1.00 75.88 190 ASN A N 1
ATOM 1516 C CA . ASN A 1 190 ? -17.270 17.392 -2.868 1.00 75.88 190 ASN A CA 1
ATOM 1517 C C . ASN A 1 190 ? -18.387 18.028 -2.018 1.00 75.88 190 ASN A C 1
ATOM 1519 O O . ASN A 1 190 ? -19.434 18.343 -2.579 1.00 75.88 190 ASN A O 1
ATOM 1523 N N . LEU A 1 191 ? -18.197 18.195 -0.703 1.00 81.25 191 LEU A N 1
ATOM 1524 C CA . LEU A 1 191 ? -19.194 18.788 0.194 1.00 81.25 191 LEU A CA 1
ATOM 1525 C C . LEU A 1 191 ? -18.966 20.304 0.342 1.00 81.25 191 LEU A C 1
ATOM 1527 O O . LEU A 1 191 ? -17.813 20.739 0.416 1.00 81.25 191 LEU A O 1
ATOM 1531 N N . PRO A 1 192 ? -20.033 21.122 0.407 1.00 87.31 192 PRO A N 1
ATOM 1532 C CA . PRO A 1 192 ? -19.911 22.509 0.842 1.00 87.31 192 PRO A CA 1
ATOM 1533 C C . PRO A 1 192 ? -19.520 22.570 2.327 1.00 87.31 192 PRO A C 1
ATOM 1535 O O . PRO A 1 192 ? -19.769 21.631 3.084 1.00 87.31 192 PRO A O 1
ATOM 1538 N N . LEU A 1 193 ? -18.908 23.684 2.740 1.00 88.38 193 LEU A N 1
ATOM 1539 C CA . LEU A 1 193 ? -18.387 23.860 4.100 1.00 88.38 193 LEU A CA 1
ATOM 1540 C C . LEU A 1 193 ? -19.466 23.633 5.167 1.00 88.38 193 LEU A C 1
ATOM 1542 O O . LEU A 1 193 ? -19.229 22.869 6.095 1.00 88.38 193 LEU A O 1
ATOM 1546 N N . ASP A 1 194 ? -20.651 24.217 4.982 1.00 89.75 194 ASP A N 1
ATOM 1547 C CA . ASP A 1 194 ? -21.754 24.123 5.946 1.00 89.75 194 ASP A CA 1
ATOM 1548 C C . ASP A 1 194 ? -22.188 22.662 6.181 1.00 89.75 194 ASP A C 1
ATOM 1550 O O . ASP A 1 194 ? -22.364 22.228 7.318 1.00 89.75 194 ASP A O 1
ATOM 1554 N N . GLU A 1 195 ? -22.294 21.860 5.112 1.00 86.38 195 GLU A N 1
ATOM 1555 C CA . GLU A 1 195 ? -22.629 20.431 5.220 1.00 86.38 195 GLU A CA 1
ATOM 1556 C C . GLU A 1 195 ? -21.493 19.609 5.839 1.00 86.38 195 GLU A C 1
ATOM 1558 O O . GLU A 1 195 ? -21.748 18.593 6.491 1.00 86.38 195 GLU A O 1
ATOM 1563 N N . TYR A 1 196 ? -20.241 20.014 5.613 1.00 87.94 196 TYR A N 1
ATOM 1564 C CA . TYR A 1 196 ? -19.079 19.373 6.217 1.00 87.94 196 TYR A CA 1
ATOM 1565 C C . TYR A 1 196 ? -19.024 19.635 7.725 1.00 87.94 196 TYR A C 1
ATOM 1567 O O . TYR A 1 196 ? -18.830 18.689 8.484 1.00 87.94 196 TYR A O 1
ATOM 1575 N N . GLU A 1 197 ? -19.228 20.879 8.163 1.00 90.38 197 GLU A N 1
ATOM 1576 C CA . GLU A 1 197 ? -19.272 21.242 9.585 1.00 90.38 197 GLU A CA 1
ATOM 1577 C C . GLU A 1 197 ? -20.383 20.479 10.315 1.00 90.38 197 GLU A C 1
ATOM 1579 O O . GLU A 1 197 ? -20.109 19.815 11.314 1.00 90.38 197 GLU A O 1
ATOM 1584 N N . GLU A 1 198 ? -21.597 20.455 9.755 1.00 90.25 198 GLU A N 1
ATOM 1585 C CA . GLU A 1 198 ? -22.733 19.724 10.330 1.00 90.25 198 GLU A CA 1
ATOM 1586 C C . GLU A 1 198 ? -22.439 18.222 10.488 1.00 90.25 198 GLU A C 1
ATOM 1588 O O . GLU A 1 198 ? -22.691 17.617 11.532 1.00 90.25 198 GLU A O 1
ATOM 1593 N N . ALA A 1 199 ? -21.866 17.603 9.456 1.00 87.06 199 ALA A N 1
ATOM 1594 C CA . ALA A 1 199 ? -21.541 16.184 9.487 1.00 87.06 199 ALA A CA 1
ATOM 1595 C C . ALA A 1 199 ? -20.350 15.863 10.411 1.00 87.06 199 ALA A C 1
ATOM 1597 O O . 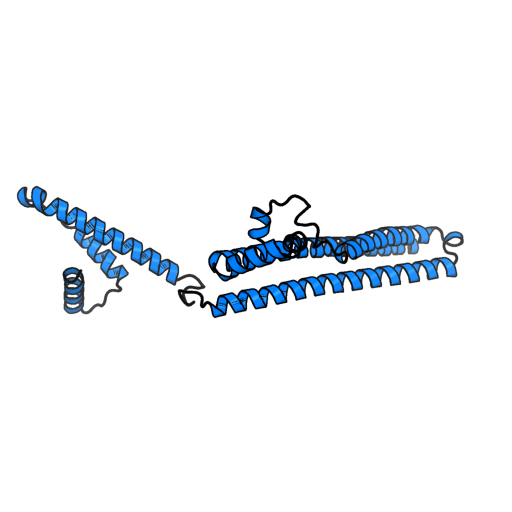ALA A 1 199 ? -20.287 14.761 10.960 1.00 87.06 199 ALA A O 1
ATOM 1598 N N . MET A 1 200 ? -19.417 16.798 10.613 1.00 89.88 200 MET A N 1
ATOM 1599 C CA . MET A 1 200 ? -18.337 16.657 11.595 1.00 89.88 200 MET A CA 1
ATOM 1600 C C . MET A 1 200 ? -18.851 16.776 13.034 1.00 89.88 200 MET A C 1
ATOM 1602 O O . MET A 1 200 ? -18.411 16.010 13.894 1.00 89.88 200 MET A O 1
ATOM 1606 N N . ASP A 1 201 ? -19.812 17.662 13.295 1.00 91.00 201 ASP A N 1
ATOM 1607 C CA . ASP A 1 201 ? -20.465 17.770 14.603 1.00 91.00 201 ASP A CA 1
ATOM 1608 C C . ASP A 1 201 ? -21.244 16.491 14.956 1.00 91.00 201 ASP A C 1
ATOM 1610 O O . ASP A 1 201 ? -21.130 15.973 16.075 1.00 91.00 201 ASP A O 1
ATOM 1614 N N . GLU A 1 202 ? -21.971 15.916 13.990 1.00 89.12 202 GLU A N 1
ATOM 1615 C CA . GLU A 1 202 ? -22.638 14.613 14.135 1.00 89.12 202 GLU A CA 1
ATOM 1616 C C . GLU A 1 202 ? -21.618 13.496 14.431 1.00 89.12 202 GLU A C 1
ATOM 1618 O O . GLU A 1 202 ? -21.801 12.689 15.348 1.00 89.12 202 GLU A O 1
ATOM 1623 N N . LEU A 1 203 ? -20.494 13.491 13.706 1.00 89.56 203 LEU A N 1
ATOM 1624 C CA . LEU A 1 203 ? -19.416 12.517 13.863 1.00 89.56 203 LEU A CA 1
ATOM 1625 C C . LEU A 1 203 ? -18.772 12.558 15.254 1.00 89.56 203 LEU A C 1
ATOM 1627 O O . LEU A 1 203 ? -18.485 11.507 15.824 1.00 89.56 203 LEU A O 1
ATOM 1631 N N . PHE A 1 204 ? -18.515 13.747 15.801 1.00 88.38 204 PHE A N 1
ATOM 1632 C CA . PHE A 1 204 ? -17.910 13.886 17.129 1.00 88.38 204 PHE A CA 1
ATOM 1633 C C . PHE A 1 204 ? -18.887 13.597 18.269 1.00 88.38 204 PHE A C 1
ATOM 1635 O O . PHE A 1 204 ? -18.455 13.212 19.358 1.00 88.38 204 PHE A O 1
ATOM 1642 N N . SER A 1 205 ? -20.186 13.736 18.011 1.00 90.94 205 SER A N 1
ATOM 1643 C CA . SER A 1 205 ? -21.243 13.450 18.981 1.00 90.94 205 SER A CA 1
ATOM 1644 C C . SER A 1 205 ? -21.523 11.948 19.126 1.00 90.94 205 SER A C 1
ATOM 1646 O O . SER A 1 205 ? -21.874 11.497 20.218 1.00 90.94 205 SER A O 1
ATOM 1648 N N . ASP A 1 206 ? -21.327 11.151 18.066 1.00 89.81 206 ASP A N 1
ATOM 1649 C CA . ASP A 1 206 ? -21.552 9.700 18.071 1.00 89.81 206 ASP A CA 1
ATOM 1650 C C . ASP A 1 206 ? -20.253 8.893 17.873 1.00 89.81 206 ASP A C 1
ATOM 1652 O O . ASP A 1 206 ? -19.708 8.755 16.776 1.00 89.81 206 ASP A O 1
ATOM 1656 N N . SER A 1 207 ? -19.794 8.251 18.953 1.00 86.19 207 SER A N 1
ATOM 1657 C CA . SER A 1 207 ? -18.615 7.374 18.933 1.00 86.19 207 SER A CA 1
ATOM 1658 C C . SER A 1 207 ? -18.723 6.188 17.959 1.00 86.19 207 SER A C 1
ATOM 1660 O O . SER A 1 207 ? -17.713 5.793 17.373 1.00 86.19 207 SER A O 1
ATOM 1662 N N . GLN A 1 208 ? -19.915 5.615 17.748 1.00 87.75 208 GLN A N 1
ATOM 1663 C CA . GLN A 1 208 ? -20.106 4.523 16.789 1.00 87.75 208 GLN A CA 1
ATOM 1664 C C . GLN A 1 208 ? -19.965 5.035 15.356 1.00 87.75 208 GLN A C 1
ATOM 1666 O O . GLN A 1 208 ? -19.336 4.374 14.522 1.00 87.75 208 GLN A O 1
ATOM 1671 N N . LEU A 1 209 ? -20.499 6.227 15.079 1.00 87.69 209 LEU A N 1
ATOM 1672 C CA . LEU A 1 209 ? -20.364 6.882 13.783 1.00 87.69 209 LEU A CA 1
ATOM 1673 C C . LEU A 1 209 ? -18.905 7.262 13.502 1.00 87.69 209 LEU A C 1
ATOM 1675 O O . LEU A 1 209 ? -18.422 6.995 12.396 1.00 87.69 209 LEU A O 1
ATOM 1679 N N . LEU A 1 210 ? -18.192 7.800 14.499 1.00 89.19 210 LEU A N 1
ATOM 1680 C CA . LEU A 1 210 ? -16.766 8.127 14.426 1.00 89.19 210 LEU A CA 1
ATOM 1681 C C . LEU A 1 210 ? -15.932 6.906 14.041 1.00 89.19 210 LEU A C 1
ATOM 1683 O O . LEU A 1 210 ? -15.273 6.899 12.998 1.00 89.19 210 LEU A O 1
ATOM 1687 N N . TYR A 1 211 ? -15.992 5.844 14.848 1.00 89.25 211 TYR A N 1
ATOM 1688 C CA . TYR A 1 211 ? -15.209 4.638 14.586 1.00 89.25 211 TYR A CA 1
ATOM 1689 C C . TYR A 1 211 ? -15.631 3.957 13.284 1.00 89.25 211 TYR A C 1
ATOM 1691 O O . TYR A 1 211 ? -14.771 3.511 12.525 1.00 89.25 211 TYR A O 1
ATOM 1699 N N . GLY A 1 212 ? -16.929 3.939 12.968 1.00 89.62 212 GLY A N 1
ATOM 1700 C CA . GLY A 1 212 ? -17.431 3.418 11.699 1.00 89.62 212 GLY A CA 1
ATOM 1701 C C . GLY A 1 212 ? -16.858 4.152 10.483 1.00 89.62 212 GLY A C 1
ATOM 1702 O O . GLY A 1 212 ? -16.463 3.506 9.512 1.00 89.62 212 GLY A O 1
ATOM 1703 N N . ASN A 1 213 ? -16.760 5.483 10.536 1.00 89.38 213 ASN A N 1
ATOM 1704 C CA . ASN A 1 213 ? -16.132 6.288 9.485 1.00 89.38 213 ASN A CA 1
ATOM 1705 C C . ASN A 1 213 ? -14.638 5.974 9.351 1.00 89.38 213 ASN A C 1
ATOM 1707 O O . ASN A 1 213 ? -14.173 5.712 8.246 1.00 89.38 213 ASN A O 1
ATOM 1711 N N . MET A 1 214 ? -13.898 5.921 10.462 1.00 90.06 214 MET A N 1
ATOM 1712 C CA . MET A 1 214 ? -12.460 5.621 10.438 1.00 90.06 214 MET A CA 1
ATOM 1713 C C . MET A 1 214 ? -12.162 4.222 9.877 1.00 90.06 214 MET A C 1
ATOM 1715 O O . MET A 1 214 ? -11.198 4.036 9.136 1.00 90.06 214 MET A O 1
ATOM 1719 N N . VAL A 1 215 ? -12.998 3.224 10.189 1.00 90.62 215 VAL A N 1
ATOM 1720 C CA . VAL A 1 215 ? -12.868 1.867 9.627 1.00 90.62 215 VAL A CA 1
ATOM 1721 C C . VAL A 1 215 ? -13.080 1.874 8.111 1.00 90.62 215 VAL A C 1
ATOM 1723 O O . VAL A 1 215 ? -12.296 1.264 7.380 1.00 90.62 215 VAL A O 1
ATOM 1726 N N . ARG A 1 216 ? -14.118 2.567 7.620 1.00 88.56 216 ARG A N 1
ATOM 1727 C CA . ARG A 1 216 ? -14.389 2.686 6.176 1.00 88.56 216 ARG A CA 1
ATOM 1728 C C . ARG A 1 216 ? -13.252 3.412 5.465 1.00 88.56 216 ARG A C 1
ATOM 1730 O O . ARG A 1 216 ? -12.807 2.962 4.413 1.00 88.56 216 ARG A O 1
ATOM 1737 N N . ASP A 1 217 ? -12.754 4.491 6.050 1.00 87.94 217 ASP A N 1
ATOM 1738 C CA . ASP A 1 217 ? -11.641 5.253 5.500 1.00 87.94 217 ASP A CA 1
ATOM 1739 C C . ASP A 1 217 ? -10.365 4.397 5.394 1.00 87.94 217 ASP A C 1
ATOM 1741 O O . ASP A 1 217 ? -9.791 4.285 4.308 1.00 87.94 217 ASP A O 1
ATOM 1745 N N . LEU A 1 218 ? -9.992 3.662 6.453 1.00 89.81 218 LEU A N 1
ATOM 1746 C CA . LEU A 1 218 ? -8.887 2.691 6.402 1.00 89.81 218 LEU A CA 1
ATOM 1747 C C . LEU A 1 218 ? -9.072 1.638 5.293 1.00 89.81 218 LEU A C 1
ATOM 1749 O O . LEU A 1 218 ? -8.118 1.323 4.576 1.00 89.81 218 LEU A O 1
ATOM 1753 N N . TYR A 1 219 ? -10.291 1.120 5.104 1.00 89.06 219 TYR A N 1
ATOM 1754 C CA . TYR A 1 219 ? -10.593 0.171 4.028 1.00 89.06 219 TYR A CA 1
ATOM 1755 C C . TYR A 1 219 ? -10.322 0.769 2.638 1.00 89.06 219 TYR A C 1
ATOM 1757 O O . TYR A 1 219 ? -9.646 0.149 1.807 1.00 89.06 219 TYR A O 1
ATOM 1765 N N . TYR A 1 220 ? -10.798 1.991 2.380 1.00 85.69 220 TYR A N 1
ATOM 1766 C CA . TYR A 1 220 ? -10.589 2.656 1.093 1.00 85.69 220 TYR A CA 1
ATOM 1767 C C . TYR A 1 220 ? -9.128 3.069 0.871 1.00 85.69 220 TYR A C 1
ATOM 1769 O O . TYR A 1 220 ? -8.624 2.912 -0.246 1.00 85.69 220 TYR A O 1
ATOM 1777 N N . LEU A 1 221 ? -8.407 3.495 1.914 1.00 86.88 221 LEU A N 1
ATOM 1778 C CA . LEU A 1 221 ? -6.953 3.701 1.860 1.00 86.88 221 LEU A CA 1
ATOM 1779 C C . LEU A 1 221 ? -6.226 2.413 1.447 1.00 86.88 221 LEU A C 1
ATOM 1781 O O . LEU A 1 221 ? -5.340 2.447 0.588 1.00 86.88 221 LEU A O 1
ATOM 1785 N N . GLY A 1 222 ? -6.636 1.269 2.000 1.00 89.69 222 GLY A N 1
ATOM 1786 C CA . GLY A 1 222 ? -6.145 -0.050 1.601 1.00 89.69 222 GLY A CA 1
ATOM 1787 C C . GLY A 1 222 ? -6.396 -0.357 0.121 1.00 89.69 222 GLY A C 1
ATOM 1788 O O . GLY A 1 222 ? -5.475 -0.768 -0.587 1.00 89.69 222 GLY A O 1
ATOM 1789 N N . LYS A 1 223 ? -7.605 -0.084 -0.385 1.00 87.88 223 LYS A N 1
ATOM 1790 C CA . LYS A 1 223 ? -7.959 -0.276 -1.805 1.00 87.88 223 LYS A CA 1
ATOM 1791 C C . LYS A 1 223 ? -7.149 0.596 -2.765 1.00 87.88 223 LYS A C 1
ATOM 1793 O O . LYS A 1 223 ? -6.759 0.131 -3.840 1.00 87.88 223 LYS A O 1
ATOM 1798 N N . VAL A 1 224 ? -6.865 1.844 -2.392 1.00 85.44 224 VAL A N 1
ATOM 1799 C CA . VAL A 1 224 ? -5.974 2.722 -3.172 1.00 85.44 224 VAL A CA 1
ATOM 1800 C C . VAL A 1 224 ? -4.571 2.122 -3.249 1.00 85.44 224 VAL A C 1
ATOM 1802 O O . VAL A 1 224 ? -3.985 2.059 -4.334 1.00 85.44 224 VAL A O 1
ATOM 1805 N N . LEU A 1 225 ? -4.051 1.655 -2.112 1.00 89.12 225 LEU A N 1
ATOM 1806 C CA . LEU A 1 225 ? -2.741 1.017 -2.018 1.00 89.12 225 LEU A CA 1
ATOM 1807 C C . LEU A 1 225 ? -2.656 -0.234 -2.887 1.00 89.12 225 LEU A C 1
ATOM 1809 O O . LEU A 1 225 ? -1.730 -0.348 -3.684 1.00 89.12 225 LEU A O 1
ATOM 1813 N N . GLU A 1 226 ? -3.640 -1.130 -2.792 1.00 91.12 226 GLU A N 1
ATOM 1814 C CA . GLU A 1 226 ? -3.717 -2.359 -3.590 1.00 91.12 226 GLU A CA 1
ATOM 1815 C C . GLU A 1 226 ? -3.524 -2.055 -5.085 1.00 91.12 226 GLU A C 1
ATOM 1817 O O . GLU A 1 226 ? -2.733 -2.699 -5.775 1.00 91.12 226 GLU A O 1
ATOM 1822 N N . LYS A 1 227 ? -4.191 -1.007 -5.585 1.00 88.31 227 LYS A N 1
ATOM 1823 C CA . LYS A 1 227 ? -4.091 -0.589 -6.987 1.00 88.31 227 LYS A CA 1
ATOM 1824 C C . LYS A 1 227 ? -2.707 -0.042 -7.352 1.00 88.31 227 LYS A C 1
ATOM 1826 O O . LYS A 1 227 ? -2.223 -0.356 -8.440 1.00 88.31 227 LYS A O 1
ATOM 1831 N N . LYS A 1 228 ? -2.073 0.749 -6.473 1.00 90.31 228 LYS A N 1
ATOM 1832 C CA . LYS A 1 228 ? -0.689 1.224 -6.668 1.00 90.31 228 LYS A CA 1
ATOM 1833 C C . LYS A 1 228 ? 0.280 0.042 -6.734 1.00 90.31 228 LYS A C 1
ATOM 1835 O O . LYS A 1 228 ? 0.986 -0.118 -7.726 1.00 90.31 228 LYS A O 1
ATOM 1840 N N . TYR A 1 229 ? 0.238 -0.838 -5.734 1.00 93.31 229 TYR A N 1
ATOM 1841 C CA . TYR A 1 229 ? 1.111 -2.010 -5.667 1.00 93.31 229 TYR A CA 1
ATOM 1842 C C . TYR A 1 229 ? 0.903 -2.954 -6.852 1.00 93.31 229 TYR A C 1
ATOM 1844 O O . TYR A 1 229 ? 1.884 -3.429 -7.413 1.00 93.31 229 TYR A O 1
ATOM 1852 N N . ARG A 1 230 ? -0.336 -3.159 -7.314 1.00 93.69 230 ARG A N 1
ATOM 1853 C CA . ARG A 1 230 ? -0.606 -3.973 -8.506 1.00 93.69 230 ARG A CA 1
ATOM 1854 C C . ARG A 1 230 ? 0.032 -3.393 -9.769 1.00 93.69 230 ARG A C 1
ATOM 1856 O O . ARG A 1 230 ? 0.682 -4.131 -10.502 1.00 93.69 230 ARG A O 1
ATOM 1863 N N . ASN A 1 231 ? -0.122 -2.091 -10.023 1.00 93.25 231 ASN A N 1
ATOM 1864 C CA . ASN A 1 231 ? 0.504 -1.445 -11.184 1.00 93.25 231 ASN A CA 1
ATOM 1865 C C . ASN A 1 231 ? 2.033 -1.536 -11.114 1.00 93.25 231 ASN A C 1
ATOM 1867 O O . ASN A 1 231 ? 2.683 -1.840 -12.111 1.00 93.25 231 ASN A O 1
ATOM 1871 N N . LEU A 1 232 ? 2.593 -1.318 -9.924 1.00 93.81 232 LEU A N 1
ATOM 1872 C CA . LEU A 1 232 ? 4.023 -1.432 -9.684 1.00 93.81 232 LEU A CA 1
ATOM 1873 C C . LEU A 1 232 ? 4.526 -2.863 -9.931 1.00 93.81 232 LEU A C 1
ATOM 1875 O O . LEU A 1 232 ? 5.497 -3.046 -10.657 1.00 93.81 232 LEU A O 1
ATOM 1879 N N . SER A 1 233 ? 3.848 -3.885 -9.405 1.00 95.31 233 SER A N 1
ATOM 1880 C CA . SER A 1 233 ? 4.195 -5.291 -9.648 1.00 95.31 233 SER A CA 1
ATOM 1881 C C . SER A 1 233 ? 4.153 -5.653 -11.132 1.00 95.31 233 SER A C 1
ATOM 1883 O O . SER A 1 233 ? 5.054 -6.329 -11.620 1.00 95.31 233 SER A O 1
ATOM 1885 N N . VAL A 1 234 ? 3.149 -5.171 -11.872 1.00 96.31 234 VAL A N 1
ATOM 1886 C CA . VAL A 1 234 ? 3.070 -5.380 -13.326 1.00 96.31 234 VAL A CA 1
ATOM 1887 C C . VAL A 1 234 ? 4.249 -4.716 -14.042 1.00 96.31 234 VAL A C 1
ATOM 1889 O O . VAL A 1 234 ? 4.863 -5.350 -14.896 1.00 96.31 234 VAL A O 1
ATOM 1892 N N . SER A 1 235 ? 4.617 -3.487 -13.660 1.00 95.75 235 SER A N 1
ATOM 1893 C CA . SER A 1 235 ? 5.799 -2.792 -14.192 1.00 95.75 235 SER A CA 1
ATOM 1894 C C . SER A 1 235 ? 7.078 -3.617 -14.003 1.00 95.75 235 SER A C 1
ATOM 1896 O O . SER A 1 235 ? 7.786 -3.887 -14.974 1.00 95.75 235 SER A O 1
ATOM 1898 N N . TYR A 1 236 ? 7.326 -4.105 -12.782 1.00 95.50 236 TYR A N 1
ATOM 1899 C CA . TYR A 1 236 ? 8.486 -4.948 -12.481 1.00 95.50 236 TYR A CA 1
ATOM 1900 C C . TYR A 1 236 ? 8.499 -6.248 -13.283 1.00 95.50 236 TYR A C 1
ATOM 1902 O O . TYR A 1 236 ? 9.541 -6.616 -13.820 1.00 95.50 236 TYR A O 1
ATOM 1910 N N . ASN A 1 237 ? 7.359 -6.931 -13.394 1.00 96.50 237 ASN A N 1
ATOM 1911 C CA . ASN A 1 237 ? 7.279 -8.190 -14.131 1.00 96.50 237 ASN A CA 1
ATOM 1912 C C . ASN A 1 237 ? 7.562 -7.987 -15.623 1.00 96.50 237 ASN A C 1
ATOM 1914 O O . ASN A 1 237 ? 8.335 -8.745 -16.203 1.00 96.50 237 ASN A O 1
ATOM 1918 N N . ILE A 1 238 ? 6.985 -6.947 -16.234 1.00 96.00 238 ILE A N 1
ATOM 1919 C CA . ILE A 1 238 ? 7.222 -6.622 -17.647 1.00 96.00 238 ILE A CA 1
ATOM 1920 C C . ILE A 1 238 ? 8.696 -6.294 -17.881 1.00 96.00 238 ILE A C 1
ATOM 1922 O O . ILE A 1 238 ? 9.295 -6.818 -18.818 1.00 96.00 238 ILE A O 1
ATOM 1926 N N . PHE A 1 239 ? 9.294 -5.470 -17.020 1.00 95.44 239 PHE A N 1
ATOM 1927 C CA . PHE A 1 239 ? 10.710 -5.132 -17.127 1.00 95.44 239 PHE A CA 1
ATOM 1928 C C . PHE A 1 239 ? 11.609 -6.354 -16.974 1.00 95.44 239 PHE A C 1
ATOM 1930 O O . PHE A 1 239 ? 12.526 -6.538 -17.762 1.00 95.44 239 PHE A O 1
ATOM 1937 N N . MET A 1 240 ? 11.340 -7.206 -15.985 1.00 95.69 240 MET A N 1
ATOM 1938 C CA . MET A 1 240 ? 12.143 -8.395 -15.712 1.00 95.69 240 MET A CA 1
ATOM 1939 C C . MET A 1 240 ? 12.096 -9.384 -16.878 1.00 95.69 240 MET A C 1
ATOM 1941 O O . MET A 1 240 ? 13.141 -9.830 -17.344 1.00 95.69 240 MET A O 1
ATOM 1945 N N . VAL A 1 241 ? 10.898 -9.679 -17.392 1.00 96.38 241 VAL A N 1
ATOM 1946 C CA . VAL A 1 241 ? 10.723 -10.559 -18.557 1.00 96.38 241 VAL A CA 1
ATOM 1947 C C . VAL A 1 241 ? 11.370 -9.947 -19.798 1.00 96.38 241 VAL A C 1
ATOM 1949 O O . VAL A 1 241 ? 12.086 -10.638 -20.518 1.00 96.38 241 VAL A O 1
ATOM 1952 N N . GLY A 1 242 ? 11.172 -8.647 -20.024 1.00 94.50 242 GLY A N 1
ATOM 1953 C CA . GLY A 1 242 ? 11.767 -7.920 -21.142 1.00 94.50 242 GLY A CA 1
ATOM 1954 C C . GLY A 1 242 ? 13.290 -7.896 -21.109 1.00 94.50 242 GLY A C 1
ATOM 1955 O O . GLY A 1 242 ? 13.940 -8.131 -22.127 1.00 94.50 242 GLY A O 1
ATOM 1956 N N . PHE A 1 243 ? 13.868 -7.681 -19.929 1.00 93.56 243 PHE A N 1
ATOM 1957 C CA . PHE A 1 243 ? 15.309 -7.687 -19.719 1.00 93.56 243 PHE A CA 1
ATOM 1958 C C . PHE A 1 243 ? 15.907 -9.072 -19.981 1.00 93.56 243 PHE A C 1
ATOM 1960 O O . PHE A 1 243 ? 16.865 -9.184 -20.742 1.00 93.56 243 PHE A O 1
ATOM 1967 N N . ILE A 1 244 ? 15.308 -10.134 -19.429 1.00 95.88 244 ILE A N 1
ATOM 1968 C CA . ILE A 1 244 ? 15.756 -11.513 -19.673 1.00 95.88 244 ILE A CA 1
ATOM 1969 C C . ILE A 1 244 ? 15.661 -11.847 -21.166 1.00 95.88 244 ILE A C 1
ATOM 1971 O O . ILE A 1 244 ? 16.643 -12.301 -21.745 1.00 95.88 244 ILE A O 1
ATOM 1975 N N . ALA A 1 245 ? 14.525 -11.559 -21.811 1.00 94.75 245 ALA A N 1
ATOM 1976 C CA . ALA A 1 245 ? 14.336 -11.811 -23.240 1.00 94.75 245 ALA A CA 1
ATOM 1977 C C . ALA A 1 245 ? 15.362 -11.059 -24.102 1.00 94.75 245 ALA A C 1
ATOM 1979 O O . ALA A 1 245 ? 15.913 -11.628 -25.044 1.00 94.75 245 ALA A O 1
ATOM 1980 N N . THR A 1 246 ? 15.664 -9.807 -23.754 1.00 93.00 246 THR A N 1
ATOM 1981 C CA . THR A 1 246 ? 16.689 -8.994 -24.425 1.00 93.00 246 THR A CA 1
ATOM 1982 C C . THR A 1 246 ? 18.064 -9.641 -24.312 1.00 93.00 246 THR A C 1
ATOM 1984 O O . THR A 1 246 ? 18.731 -9.832 -25.325 1.00 93.00 246 THR A O 1
ATOM 1987 N N . VAL A 1 247 ? 18.485 -10.001 -23.096 1.00 93.06 247 VAL A N 1
ATOM 1988 C CA . VAL A 1 247 ? 19.801 -10.609 -22.852 1.00 93.06 247 VAL A CA 1
ATOM 1989 C C . VAL A 1 247 ? 19.912 -11.956 -23.561 1.00 93.06 247 VAL A C 1
ATOM 1991 O O . VAL A 1 247 ? 20.905 -12.204 -24.238 1.00 93.06 247 VAL A O 1
ATOM 1994 N N . SER A 1 248 ? 18.888 -12.806 -23.468 1.00 93.44 248 SER A N 1
ATOM 1995 C CA . SER A 1 248 ? 18.864 -14.096 -24.161 1.00 93.44 248 SER A CA 1
ATOM 1996 C C . SER A 1 248 ? 18.963 -13.928 -25.674 1.00 93.44 248 SER A C 1
ATOM 1998 O O . SER A 1 248 ? 19.769 -14.605 -26.306 1.00 93.44 248 SER A O 1
ATOM 2000 N N . THR A 1 249 ? 18.198 -12.997 -26.249 1.00 90.94 249 THR A N 1
ATOM 2001 C CA . THR A 1 249 ? 18.248 -12.722 -27.689 1.00 90.94 249 THR A CA 1
ATOM 2002 C C . THR A 1 249 ? 19.626 -12.207 -28.093 1.00 90.94 249 THR A C 1
ATOM 2004 O O . THR A 1 249 ? 20.189 -12.700 -29.062 1.00 90.94 249 THR A O 1
ATOM 2007 N N . PHE A 1 250 ? 20.199 -11.276 -27.326 1.00 89.00 250 PHE A N 1
ATOM 2008 C CA . PHE A 1 250 ? 21.524 -10.724 -27.602 1.00 89.00 250 PHE A CA 1
ATOM 2009 C C . PHE A 1 250 ? 22.619 -11.799 -27.591 1.00 89.00 250 PHE A C 1
ATOM 2011 O O . PHE A 1 250 ? 23.485 -11.805 -28.461 1.00 89.00 250 PHE A O 1
ATOM 2018 N N . LEU A 1 251 ? 22.571 -12.734 -26.636 1.00 90.75 251 LEU A N 1
ATOM 2019 C CA . LEU A 1 251 ? 23.511 -13.855 -26.593 1.00 90.75 251 LEU A CA 1
ATOM 2020 C C . LEU A 1 251 ? 23.341 -14.773 -27.804 1.00 90.75 251 LEU A C 1
ATOM 2022 O O . LEU A 1 251 ? 24.334 -15.126 -28.430 1.00 90.75 251 LEU A O 1
ATOM 2026 N N . VAL A 1 252 ? 22.104 -15.121 -28.170 1.00 89.62 252 VAL A N 1
ATOM 2027 C CA . VAL A 1 252 ? 21.844 -15.953 -29.354 1.00 89.62 252 VAL A CA 1
ATOM 2028 C C . VAL A 1 252 ? 22.381 -15.283 -30.617 1.00 89.62 252 VAL A C 1
ATOM 2030 O O . VAL A 1 252 ? 23.075 -15.941 -31.381 1.00 89.62 252 VAL A O 1
ATOM 2033 N N . THR A 1 253 ? 22.143 -13.982 -30.803 1.00 86.44 253 THR A N 1
ATOM 2034 C CA . THR A 1 253 ? 22.666 -13.231 -31.958 1.00 86.44 253 THR A CA 1
ATOM 2035 C C . THR A 1 253 ? 24.183 -13.075 -31.951 1.00 86.44 253 THR A C 1
ATOM 2037 O O . THR A 1 253 ? 24.760 -12.817 -32.990 1.00 86.44 253 THR A O 1
ATOM 2040 N N . LEU A 1 254 ? 24.838 -13.178 -30.792 1.00 83.88 254 LEU A N 1
ATOM 2041 C CA . LEU A 1 254 ? 26.294 -13.057 -30.694 1.00 83.88 254 LEU A CA 1
ATOM 2042 C C . LEU A 1 254 ? 27.006 -14.389 -30.972 1.00 83.88 254 LEU A C 1
ATOM 2044 O O . LEU A 1 254 ? 28.144 -14.387 -31.433 1.00 83.88 254 LEU A O 1
ATOM 2048 N N . PHE A 1 255 ? 26.359 -15.513 -30.649 1.00 83.19 255 PHE A N 1
ATOM 2049 C CA . PHE A 1 255 ? 26.897 -16.864 -30.845 1.00 83.19 255 PHE A CA 1
ATOM 2050 C C . PHE A 1 255 ? 26.433 -17.549 -32.142 1.00 83.19 255 PHE A C 1
ATOM 2052 O O . PHE A 1 255 ? 26.927 -18.640 -32.434 1.00 83.19 255 PHE A O 1
ATOM 2059 N N . THR A 1 256 ? 25.489 -16.953 -32.875 1.00 75.19 256 THR A N 1
ATOM 2060 C CA . THR A 1 256 ? 25.047 -17.397 -34.211 1.00 75.19 256 THR A CA 1
ATOM 2061 C C . THR A 1 256 ? 25.775 -16.586 -35.268 1.00 75.19 256 THR A C 1
ATOM 2063 O O . THR A 1 256 ? 26.213 -17.197 -36.266 1.00 75.19 256 THR A O 1
#

Solvent-accessible surface area (backbone atoms only — not comparable to full-atom values): 13952 Å² total; per-residue (Å²): 115,68,68,63,55,50,52,48,51,51,49,30,66,74,70,74,48,85,69,55,75,69,56,46,45,51,52,53,47,52,55,61,70,66,66,79,72,87,48,72,68,44,49,74,62,47,44,63,54,50,52,51,49,50,53,51,50,50,56,55,41,52,60,47,50,55,58,48,53,63,52,66,44,103,63,39,87,51,73,95,63,84,50,71,70,54,54,55,50,50,52,56,51,48,54,52,47,53,53,49,54,47,50,52,49,40,51,52,20,51,52,48,38,52,51,42,53,52,52,51,51,52,50,52,51,52,41,63,75,64,44,35,84,79,78,40,66,70,62,50,58,28,51,52,46,33,51,56,24,37,50,55,15,35,53,27,15,52,60,31,56,48,91,59,69,65,62,81,50,53,95,78,69,51,69,76,60,32,63,59,30,45,82,27,69,39,37,45,77,76,49,58,68,71,62,46,53,55,49,49,54,54,32,73,73,31,69,68,55,37,54,51,17,53,54,51,31,54,52,51,54,48,54,54,43,52,54,31,52,51,30,37,52,51,14,52,50,39,33,53,54,23,50,51,52,20,53,54,45,45,50,51,60,70,77,106

Secondary structure (DSSP, 8-state):
-HHHHHHHHHHHHHHS-PPPHHHHHH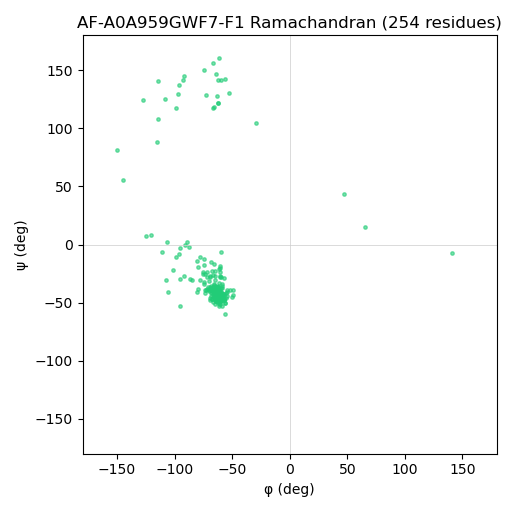HHHHHHHH----SHHHHHHHHHHHHHHHHHHHHHHHHHHHHHHTTTSTTTTS-SS--HHHHHHHHHHHHHHHHHHHHHHHHHHHHHHHHHHHHHHHHHHHHHHHTHHHH-GGGHHHHHHHHHHHHHHHHHHHHHHS--GGGSS-TT--HHHHHTTTTSHHHHTTS-HHHHHHHHHHHHH-HHHHHHHHHHHHHHHHHHHHHHHHHHHHHHHHHHHHHHHHHHHHHHHHH-

Radius of gyration: 35.79 Å; Cα contacts (8 Å, |Δi|>4): 163; chains: 1; bounding box: 75×69×94 Å